Protein AF-A0A7C2IZE0-F1 (afdb_monomer)

pLDDT: mean 76.11, std 20.73, range [32.5, 97.88]

Solvent-accessible surface area (backbone atoms only — not comparable to full-atom values): 13068 Å² total; per-residue (Å²): 144,81,83,86,80,82,89,84,66,96,55,56,64,61,52,49,50,45,58,76,67,48,79,87,68,69,90,82,69,70,79,80,74,74,48,63,81,31,78,75,32,60,77,43,37,80,60,55,47,50,33,48,79,66,67,41,34,57,72,72,42,49,48,51,52,28,48,53,51,13,50,54,51,28,55,56,43,50,62,36,21,63,73,51,54,55,77,77,60,90,52,68,66,67,44,50,54,52,50,52,53,51,40,50,40,28,34,48,21,36,42,27,36,50,50,14,54,42,47,57,34,42,41,84,52,97,54,97,59,93,54,97,61,57,86,46,50,28,59,51,24,40,49,53,12,51,36,31,48,41,49,53,51,62,60,41,50,72,71,79,42,69,76,54,50,58,51,50,50,54,34,49,54,48,45,52,56,50,41,53,53,20,51,48,27,47,75,73,46,56,75,68,44,18,52,51,12,52,52,48,38,54,52,44,52,54,52,48,52,54,47,52,62,49,51,63,69,37,51,75,82,80,83,76,64,84,79,74,78,79,118

Secondary structure (DSSP, 8-state):
--PPPP---TTHHHHHHHHHHS----TT------B-SSHHHHTTIIIIIHHHHTTHIIIIIIHHHHHHHHHHHHHHHHHHHHHHT-S---SHHHHHHHHHHHHHHHHHHHHHHHHHHHHHH-B----SS--TTGGGHHHHHHHHHHHHHHHHHHHH-SS--GGGHHHHHHHHHHHHHHHHHHHHHHHHS-HHHHHHHHHHHHHHHHHHHHHHHHHHHHS-STTSSTTSS--

Nearest PDB structures (foldseek):
  7uwa-assembly1_c  TM=2.580E-01  e=1.809E+00  Citrus x limon
  7uwb-assembly1_c  TM=2.215E-01  e=1.994E+00  Citrus x limon
  7lll-assembly1_R  TM=3.181E-01  e=6.418E+00  Homo sapiens
  6c6l-assembly1_C  TM=1.974E-01  e=3.756E+00  Saccharomyces cerevisiae S288C

Radius of gyration: 24.23 Å; Cα contacts (8 Å, |Δi|>4): 181; chains: 1; bounding box: 45×55×95 Å

Mean predicted aligned error: 12.52 Å

Sequence (231 aa):
MGRLKQFSEPGSLRAALSACIFLYRPEGVKALDYHYTWEFARHFDPLIGWLHRRGLFDFYIHIPVTTALAIVLFIWTFARVRRTGYPGSKKRLPRFFWHSIYFSVCWVATASFGVGLKTMIVEELDYQERKWFEPYLAPSHLYISSVAFAYIFLITRSKSSYYDLLPAFYIQVGLIAGSVVAFYRILYEDIEGAAGGALLMLFFAVCNYDLIRRVRRMLPASISAQSRVSA

Structure (mmCIF, N/CA/C/O backbone):
data_AF-A0A7C2IZE0-F1
#
_entry.id   AF-A0A7C2IZE0-F1
#
loop_
_atom_site.group_PDB
_atom_site.id
_atom_site.type_symbol
_atom_site.label_atom_id
_atom_site.label_alt_id
_atom_site.label_comp_id
_atom_site.label_asym_id
_atom_site.label_entity_id
_atom_site.label_seq_id
_atom_site.pdbx_PDB_ins_code
_atom_site.Cartn_x
_atom_site.Cartn_y
_atom_site.Cartn_z
_atom_site.occupancy
_atom_site.B_iso_or_equiv
_atom_site.auth_seq_id
_atom_site.auth_comp_id
_atom_site.auth_asym_id
_atom_site.auth_atom_id
_atom_site.pdbx_PDB_model_num
ATOM 1 N N . MET A 1 1 ? -16.649 34.352 -46.623 1.00 38.19 1 MET A N 1
ATOM 2 C CA . MET A 1 1 ? -17.335 33.227 -47.298 1.00 38.19 1 MET A CA 1
ATOM 3 C C . MET A 1 1 ? -16.317 32.132 -47.594 1.00 38.19 1 MET A C 1
ATOM 5 O O . MET A 1 1 ? -15.592 32.234 -48.569 1.00 38.19 1 MET A O 1
ATOM 9 N N . GLY A 1 2 ? -16.229 31.115 -46.736 1.00 32.50 2 GLY A N 1
ATOM 10 C CA . GLY A 1 2 ? -15.405 29.921 -46.944 1.00 32.50 2 GLY A CA 1
ATOM 11 C C . GLY A 1 2 ? -16.170 28.721 -46.393 1.00 32.50 2 GLY A C 1
ATOM 12 O O . GLY A 1 2 ? -16.584 28.746 -45.239 1.00 32.50 2 GLY A O 1
ATOM 13 N N . ARG A 1 3 ? -16.474 27.753 -47.263 1.00 33.38 3 ARG A N 1
ATOM 14 C CA . ARG A 1 3 ? -17.414 26.648 -47.023 1.00 33.38 3 ARG A CA 1
ATOM 15 C C . ARG A 1 3 ? -16.868 25.643 -46.008 1.00 33.38 3 ARG A C 1
ATOM 17 O O . ARG A 1 3 ? -15.765 25.133 -46.177 1.00 33.38 3 ARG A O 1
ATOM 24 N N . LEU A 1 4 ? -17.711 25.284 -45.043 1.00 36.25 4 LEU A N 1
ATOM 25 C CA . LEU A 1 4 ? -17.635 24.035 -44.287 1.00 36.25 4 LEU A CA 1
ATOM 26 C C . LEU A 1 4 ? -17.789 22.857 -45.264 1.00 36.25 4 LEU A C 1
ATOM 28 O O . LEU A 1 4 ? -18.821 22.740 -45.925 1.00 36.25 4 LEU A O 1
ATOM 32 N N . LYS A 1 5 ? -16.776 21.989 -45.363 1.00 34.94 5 LYS A N 1
ATOM 33 C CA . LYS A 1 5 ? -16.930 20.656 -45.959 1.00 34.94 5 LYS A CA 1
ATOM 34 C C . LYS A 1 5 ? -17.312 19.673 -44.853 1.00 34.94 5 LYS A C 1
ATOM 36 O O . LYS A 1 5 ? -16.570 19.491 -43.892 1.00 34.94 5 LYS A O 1
ATOM 41 N N . GLN A 1 6 ? -18.493 19.081 -45.013 1.00 36.12 6 GLN A N 1
ATOM 42 C CA . GLN A 1 6 ? -19.009 17.957 -44.239 1.00 36.12 6 GLN A CA 1
ATOM 43 C C . GLN A 1 6 ? -18.043 16.767 -44.297 1.00 36.12 6 GLN A C 1
ATOM 45 O O . GLN A 1 6 ? -17.666 16.322 -45.379 1.00 36.12 6 GLN A O 1
ATOM 50 N N . PHE A 1 7 ? -17.699 16.232 -43.126 1.00 36.09 7 PHE A N 1
ATOM 51 C CA . PHE A 1 7 ? -17.186 14.874 -42.975 1.00 36.09 7 PHE A CA 1
ATOM 52 C C . PHE A 1 7 ? -18.353 13.901 -43.152 1.00 36.09 7 PHE A C 1
ATOM 54 O O . PHE A 1 7 ? -19.203 13.773 -42.273 1.00 36.09 7 PHE A O 1
ATOM 61 N N . SER A 1 8 ? -18.390 13.219 -44.291 1.00 42.12 8 SER A N 1
ATOM 62 C CA . SER A 1 8 ? -19.251 12.063 -44.520 1.00 42.12 8 SER A CA 1
ATOM 63 C C . SER A 1 8 ? -18.393 10.899 -45.001 1.00 42.12 8 SER A C 1
ATOM 65 O O . SER A 1 8 ? -18.292 10.665 -46.199 1.00 42.12 8 SER A O 1
ATOM 67 N N . GLU A 1 9 ? -17.780 10.164 -44.073 1.00 40.69 9 GLU A N 1
ATOM 68 C CA . GLU A 1 9 ? -17.334 8.799 -44.359 1.00 40.69 9 GLU A CA 1
ATOM 69 C C . GLU A 1 9 ? -17.590 7.874 -43.155 1.00 40.69 9 GLU A C 1
ATOM 71 O O . GLU A 1 9 ? -17.115 8.156 -42.051 1.00 40.69 9 GLU A O 1
ATOM 76 N N . PRO A 1 10 ? -18.279 6.731 -43.344 1.00 40.94 10 PRO A N 1
ATOM 77 C CA . PRO A 1 10 ? -18.483 5.702 -42.320 1.00 40.94 10 PRO A CA 1
ATOM 78 C C . PRO A 1 10 ? -17.219 4.850 -42.054 1.00 40.94 10 PRO A C 1
ATOM 80 O O . PRO A 1 10 ? -17.309 3.729 -41.556 1.00 40.94 10 PRO A O 1
ATOM 83 N N . GLY A 1 11 ? -16.029 5.374 -42.370 1.00 39.78 11 GLY A N 1
ATOM 84 C CA . GLY A 1 11 ? -14.728 4.755 -42.094 1.00 39.78 11 GLY A CA 1
ATOM 85 C C . GLY A 1 11 ? -14.089 5.200 -40.773 1.00 39.78 11 GLY A C 1
ATOM 86 O O . GLY A 1 11 ? -13.187 4.527 -40.274 1.00 39.78 11 GLY A O 1
ATOM 87 N N . SER A 1 12 ? -14.568 6.289 -40.161 1.00 46.19 12 SER A N 1
ATOM 88 C CA . SER A 1 12 ? -13.919 6.897 -38.989 1.00 46.19 12 SER A CA 1
ATOM 89 C C . SER A 1 12 ? -14.069 6.081 -37.706 1.00 46.19 12 SER A C 1
ATOM 91 O O . SER A 1 12 ? -13.169 6.109 -36.875 1.00 46.19 12 SER A O 1
ATOM 93 N N . LEU A 1 13 ? -15.142 5.296 -37.549 1.00 42.09 13 LEU A N 1
ATOM 94 C CA . LEU A 1 13 ? -15.335 4.480 -36.345 1.00 42.09 13 LEU A CA 1
ATOM 95 C C . LEU A 1 13 ? -14.499 3.194 -36.376 1.00 42.09 13 LEU A C 1
ATOM 97 O O . LEU A 1 13 ? -13.982 2.783 -35.345 1.00 42.09 13 LEU A O 1
ATOM 101 N N . ARG A 1 14 ? -14.307 2.584 -37.557 1.00 42.81 14 ARG A N 1
ATOM 102 C CA . ARG A 1 14 ? -13.381 1.451 -37.736 1.00 42.81 14 ARG A CA 1
ATOM 103 C C . ARG A 1 14 ? -11.925 1.902 -37.665 1.00 42.81 14 ARG A C 1
ATOM 105 O O . ARG A 1 14 ? -11.134 1.200 -37.058 1.00 42.81 14 ARG A O 1
ATOM 112 N N . ALA A 1 15 ? -11.587 3.074 -38.203 1.00 43.19 15 ALA A N 1
ATOM 113 C CA . ALA A 1 15 ? -10.255 3.657 -38.054 1.00 43.19 15 ALA A CA 1
ATOM 114 C C . ALA A 1 15 ? -9.969 4.091 -36.605 1.00 43.19 15 ALA A C 1
ATOM 116 O O . ALA A 1 15 ? -8.874 3.848 -36.117 1.00 43.19 15 ALA A O 1
ATOM 117 N N . ALA A 1 16 ? -10.953 4.644 -35.884 1.00 43.81 16 ALA A N 1
ATOM 118 C CA . ALA A 1 16 ? -10.822 4.973 -34.463 1.00 43.81 16 ALA A CA 1
ATOM 119 C C . ALA A 1 16 ? -10.756 3.718 -33.577 1.00 43.81 16 ALA A C 1
ATOM 121 O O . ALA A 1 16 ? -9.950 3.666 -32.657 1.00 43.81 16 ALA A O 1
ATOM 122 N N . LEU A 1 17 ? -11.529 2.668 -33.883 1.00 37.38 17 LEU A N 1
ATOM 123 C CA . LEU A 1 17 ? -11.429 1.381 -33.187 1.00 37.38 17 LEU A CA 1
ATOM 124 C C . LEU A 1 17 ? -10.123 0.651 -33.519 1.00 37.38 17 LEU A C 1
ATOM 126 O O . LEU A 1 17 ? -9.517 0.074 -32.624 1.00 37.38 17 LEU A O 1
ATOM 130 N N . SER A 1 18 ? -9.633 0.727 -34.758 1.00 35.75 18 SER A N 1
ATOM 131 C CA . SER A 1 18 ? -8.298 0.240 -35.112 1.00 35.75 18 SER A CA 1
ATOM 132 C C . SER A 1 18 ? -7.197 1.073 -34.462 1.00 35.75 18 SER A C 1
ATOM 134 O O . SER A 1 18 ? -6.221 0.478 -34.041 1.00 35.75 18 SER A O 1
ATOM 136 N N . ALA A 1 19 ? -7.348 2.387 -34.285 1.00 38.31 19 ALA A N 1
ATOM 137 C CA . ALA A 1 19 ? -6.387 3.227 -33.562 1.00 38.31 19 ALA A CA 1
ATOM 138 C C . ALA A 1 19 ? -6.417 3.000 -32.038 1.00 38.31 19 ALA A C 1
ATOM 140 O O . ALA A 1 19 ? -5.393 3.133 -31.380 1.00 38.31 19 ALA A O 1
ATOM 141 N N . CYS A 1 20 ? -7.556 2.588 -31.472 1.00 36.03 20 CYS A N 1
ATOM 142 C CA . CYS A 1 20 ? -7.637 2.142 -30.078 1.00 36.03 20 CYS A CA 1
ATOM 143 C C . CYS A 1 20 ? -7.141 0.697 -29.867 1.00 36.03 20 CYS A C 1
ATOM 145 O O . CYS A 1 20 ? -6.871 0.320 -28.730 1.00 36.03 20 CYS A O 1
ATOM 147 N N . ILE A 1 21 ? -7.015 -0.110 -30.930 1.00 40.19 21 ILE A N 1
ATOM 148 C CA . ILE A 1 21 ? -6.567 -1.519 -30.875 1.00 40.19 21 ILE A CA 1
ATOM 149 C C . ILE A 1 21 ? -5.125 -1.696 -31.397 1.00 40.19 21 ILE A C 1
ATOM 151 O O . ILE A 1 21 ? -4.435 -2.637 -31.002 1.00 40.19 21 ILE A O 1
ATOM 155 N N . PHE A 1 22 ? -4.611 -0.783 -32.222 1.00 38.31 22 PHE A N 1
ATOM 156 C CA . PHE A 1 22 ? -3.219 -0.765 -32.665 1.00 38.31 22 PHE A CA 1
ATOM 157 C C . PHE A 1 22 ? -2.376 0.120 -31.754 1.00 38.31 22 PHE A C 1
ATOM 159 O O . PHE A 1 22 ? -2.283 1.329 -31.930 1.00 38.31 22 PHE A O 1
ATOM 166 N N . LEU A 1 23 ? -1.732 -0.545 -30.794 1.00 42.91 23 LEU A N 1
ATOM 167 C CA . LEU A 1 23 ? -0.306 -0.409 -30.496 1.00 42.91 23 LEU A CA 1
ATOM 168 C C . LEU A 1 23 ? 0.365 0.796 -31.172 1.00 42.91 23 LEU A C 1
ATOM 170 O O . LEU A 1 23 ? 0.979 0.656 -32.232 1.00 42.91 23 LEU A O 1
ATOM 174 N N . TYR A 1 24 ? 0.320 1.958 -30.521 1.00 36.44 24 TYR A N 1
ATOM 175 C CA . TYR A 1 24 ? 1.311 2.994 -30.773 1.00 36.44 24 TYR A CA 1
ATOM 176 C C . TYR A 1 24 ? 2.640 2.484 -30.204 1.00 36.44 24 TYR A C 1
ATOM 178 O O . TYR A 1 24 ? 2.988 2.735 -29.054 1.00 36.44 24 TYR A O 1
ATOM 186 N N . ARG A 1 25 ? 3.345 1.664 -30.988 1.00 40.50 25 ARG A N 1
ATOM 187 C CA . ARG A 1 25 ? 4.745 1.327 -30.749 1.00 40.50 25 ARG A CA 1
ATOM 188 C C . ARG A 1 25 ? 5.551 2.394 -31.487 1.00 40.50 25 ARG A C 1
ATOM 190 O O . ARG A 1 25 ? 5.575 2.334 -32.714 1.00 40.50 25 ARG A O 1
ATOM 197 N N . PRO A 1 26 ? 6.153 3.380 -30.803 1.00 39.97 26 PRO A N 1
ATOM 198 C CA . PRO A 1 26 ? 6.969 4.366 -31.492 1.00 39.97 26 PRO A CA 1
ATOM 199 C C . PRO A 1 26 ? 8.084 3.648 -32.263 1.00 39.97 26 PRO A C 1
ATOM 201 O O . PRO A 1 26 ? 8.815 2.819 -31.708 1.00 39.97 26 PRO A O 1
ATOM 204 N N . GLU A 1 27 ? 8.167 3.920 -33.564 1.00 32.91 27 GLU A N 1
ATOM 205 C CA . GLU A 1 27 ? 9.242 3.430 -34.420 1.00 32.91 27 GLU A CA 1
ATOM 206 C C . GLU A 1 27 ? 10.568 3.984 -33.881 1.00 32.91 27 GLU A C 1
ATOM 208 O O . GLU A 1 27 ? 10.773 5.194 -33.831 1.00 32.91 27 GLU A O 1
ATOM 213 N N . GLY A 1 28 ? 11.439 3.095 -33.392 1.00 38.88 28 GLY A N 1
ATOM 214 C CA . GLY A 1 28 ? 12.716 3.461 -32.765 1.00 38.88 28 GLY A CA 1
ATOM 215 C C . GLY A 1 28 ? 12.988 2.804 -31.409 1.00 38.88 28 GLY A C 1
ATOM 216 O O . GLY A 1 28 ? 14.124 2.837 -30.938 1.00 38.88 28 GLY A O 1
ATOM 217 N N . VAL A 1 29 ? 12.000 2.147 -30.791 1.00 43.56 29 VAL A N 1
ATOM 218 C CA . VAL A 1 29 ? 12.235 1.345 -29.578 1.00 43.56 29 VAL A CA 1
ATOM 219 C C . VAL A 1 29 ? 12.925 0.043 -29.986 1.00 43.56 29 VAL A C 1
ATOM 221 O O . VAL A 1 29 ? 12.277 -0.875 -30.499 1.00 43.56 29 VAL A O 1
ATOM 224 N N . LYS A 1 30 ? 14.252 -0.027 -29.782 1.00 43.94 30 LYS A N 1
ATOM 225 C CA . LYS A 1 30 ? 15.007 -1.293 -29.792 1.00 43.94 30 LYS A CA 1
ATOM 226 C C . LYS A 1 30 ? 14.208 -2.322 -28.991 1.00 43.94 30 LYS A C 1
ATOM 228 O O . LYS A 1 30 ? 13.634 -1.967 -27.964 1.00 43.94 30 LYS A O 1
ATOM 233 N N . ALA A 1 31 ? 14.112 -3.555 -29.491 1.00 45.81 31 ALA A N 1
ATOM 234 C CA . ALA A 1 31 ? 13.430 -4.628 -28.777 1.00 45.81 31 ALA A CA 1
ATOM 235 C C . ALA A 1 31 ? 13.880 -4.614 -27.307 1.00 45.81 31 ALA A C 1
ATOM 237 O O . ALA A 1 31 ? 15.079 -4.606 -27.052 1.00 45.81 31 ALA A O 1
ATOM 238 N N . LEU A 1 32 ? 12.927 -4.508 -26.374 1.00 49.62 32 LEU A N 1
ATOM 239 C CA . LEU A 1 32 ? 13.202 -4.672 -24.950 1.00 49.62 32 LEU A CA 1
ATOM 240 C C . LEU A 1 32 ? 13.862 -6.043 -24.792 1.00 49.62 32 LEU A C 1
ATOM 242 O O . LEU A 1 32 ? 13.235 -7.060 -25.104 1.00 49.62 32 LEU A O 1
ATOM 246 N N . ASP A 1 33 ? 15.136 -6.058 -24.407 1.00 48.31 33 ASP A N 1
ATOM 247 C CA . ASP A 1 33 ? 15.842 -7.291 -24.087 1.00 48.31 33 ASP A CA 1
ATOM 248 C C . ASP A 1 33 ? 15.312 -7.769 -22.736 1.00 48.31 33 ASP A C 1
ATOM 250 O O . ASP A 1 33 ? 15.611 -7.208 -21.685 1.00 48.31 33 ASP A O 1
ATOM 254 N N . TYR A 1 34 ? 14.443 -8.778 -22.780 1.00 52.09 34 TYR A N 1
ATOM 255 C CA . TYR A 1 34 ? 13.885 -9.385 -21.579 1.00 52.09 34 TYR A CA 1
ATOM 256 C C . TYR A 1 34 ? 14.921 -10.322 -20.969 1.00 52.09 34 TYR A C 1
ATOM 258 O O . TYR A 1 34 ? 15.312 -11.320 -21.584 1.00 52.09 34 TYR A O 1
ATOM 266 N N . HIS A 1 35 ? 15.330 -10.033 -19.739 1.00 54.47 35 HIS A N 1
ATOM 267 C CA . HIS A 1 35 ? 16.156 -10.940 -18.961 1.00 54.47 35 HIS A CA 1
ATOM 268 C C . HIS A 1 35 ? 15.270 -11.749 -18.002 1.00 54.47 35 HIS A C 1
ATOM 270 O O . HIS A 1 35 ? 14.435 -11.226 -17.267 1.00 54.47 35 HIS A O 1
ATOM 276 N N . TYR A 1 36 ? 15.400 -13.074 -18.057 1.00 53.38 36 TYR A N 1
ATOM 277 C CA . TYR A 1 36 ? 14.710 -13.977 -17.140 1.00 53.38 36 TYR A CA 1
ATOM 278 C C . TYR A 1 36 ? 15.643 -14.301 -15.982 1.00 53.38 36 TYR A C 1
ATOM 280 O O . TYR A 1 36 ? 16.649 -14.988 -16.172 1.00 53.38 36 TYR A O 1
ATOM 288 N N . THR A 1 37 ? 15.299 -13.841 -14.781 1.00 52.06 37 THR A N 1
ATOM 289 C CA . THR A 1 37 ? 16.098 -14.076 -13.571 1.00 52.06 37 THR A CA 1
ATOM 290 C C . THR A 1 37 ? 16.099 -15.531 -13.124 1.00 52.06 37 THR A C 1
ATOM 292 O O . THR A 1 37 ? 17.079 -15.992 -12.546 1.00 52.06 37 THR A O 1
ATOM 295 N N . TRP A 1 38 ? 15.021 -16.270 -13.399 1.00 56.34 38 TRP A N 1
ATOM 296 C CA . TRP A 1 38 ? 14.837 -17.645 -12.934 1.00 56.34 38 TRP A CA 1
ATOM 297 C C . TRP A 1 38 ? 14.584 -18.593 -14.103 1.00 56.34 38 TRP A C 1
ATOM 299 O O . TRP A 1 38 ? 13.804 -18.292 -15.005 1.00 56.34 38 TRP A O 1
ATOM 309 N N . GLU A 1 39 ? 15.188 -19.785 -14.067 1.00 59.19 39 GLU A N 1
ATOM 310 C CA . GLU A 1 39 ? 14.925 -20.840 -15.061 1.00 59.19 39 GLU A CA 1
ATOM 311 C C . GLU A 1 39 ? 13.432 -21.182 -15.147 1.00 59.19 39 GLU A C 1
ATOM 313 O O . GLU A 1 39 ? 12.904 -21.375 -16.240 1.00 59.19 39 GLU A O 1
ATOM 318 N N . PHE A 1 40 ? 12.730 -21.129 -14.008 1.00 58.06 40 PHE A N 1
ATOM 319 C CA . PHE A 1 40 ? 11.283 -21.319 -13.925 1.00 58.06 40 PHE A CA 1
ATOM 320 C C . PHE A 1 40 ? 10.494 -20.338 -14.807 1.00 58.06 40 PHE A C 1
ATOM 322 O O . PHE A 1 40 ? 9.496 -20.718 -15.414 1.00 58.06 40 PHE A O 1
ATOM 329 N N . ALA A 1 41 ? 10.951 -19.091 -14.931 1.00 55.34 41 ALA A N 1
ATOM 330 C CA . ALA A 1 41 ? 10.262 -18.076 -15.716 1.00 55.34 41 ALA A CA 1
ATOM 331 C C . ALA A 1 41 ? 10.366 -18.297 -17.229 1.00 55.34 41 ALA A C 1
ATOM 333 O O . ALA A 1 41 ? 9.446 -17.941 -17.967 1.00 55.34 41 ALA A O 1
ATOM 334 N N . ARG A 1 42 ? 11.431 -18.964 -17.693 1.00 64.06 42 ARG A N 1
ATOM 335 C CA . ARG A 1 42 ? 11.599 -19.308 -19.114 1.00 64.06 42 ARG A CA 1
ATOM 336 C C . ARG A 1 42 ? 10.496 -20.243 -19.612 1.00 64.06 42 ARG A C 1
ATOM 338 O O . ARG A 1 42 ? 10.154 -20.207 -20.787 1.00 64.06 42 ARG A O 1
ATOM 345 N N . HIS A 1 43 ? 9.885 -21.033 -18.725 1.00 69.19 43 HIS A N 1
ATOM 346 C CA . HIS A 1 43 ? 8.738 -21.875 -19.077 1.00 69.19 43 HIS A CA 1
ATOM 347 C C . HIS A 1 43 ? 7.466 -21.076 -19.383 1.00 69.19 43 HIS A C 1
ATOM 349 O O . HIS A 1 43 ? 6.575 -21.586 -20.060 1.00 69.19 43 HIS A O 1
ATOM 355 N N . PHE A 1 44 ? 7.384 -19.826 -18.923 1.00 62.62 44 PHE A N 1
ATOM 356 C CA . PHE A 1 44 ? 6.243 -18.946 -19.162 1.00 62.62 44 PHE A CA 1
ATOM 357 C C . PHE A 1 44 ? 6.508 -17.887 -20.243 1.00 62.62 44 PHE A C 1
ATOM 359 O O . PHE A 1 44 ? 5.554 -17.246 -20.686 1.00 62.62 44 PHE A O 1
ATOM 366 N N . ASP A 1 45 ? 7.750 -17.745 -20.728 1.00 63.25 45 ASP A N 1
ATOM 367 C CA . ASP A 1 45 ? 8.145 -16.827 -21.816 1.00 63.25 45 ASP A CA 1
ATOM 368 C C . ASP A 1 45 ? 7.249 -16.912 -23.070 1.00 63.25 45 ASP A C 1
ATOM 370 O O . ASP A 1 45 ? 6.838 -15.861 -23.574 1.00 63.25 45 ASP A O 1
ATOM 374 N N . PRO A 1 46 ? 6.829 -18.099 -23.563 1.00 68.00 46 PRO A N 1
ATOM 375 C CA . PRO A 1 46 ? 6.005 -18.161 -24.771 1.00 68.00 46 PRO A CA 1
ATOM 376 C C . PRO A 1 46 ? 4.661 -17.435 -24.636 1.00 68.00 46 PRO A C 1
ATOM 378 O O . PRO A 1 46 ? 4.179 -16.853 -25.605 1.00 68.00 46 PRO A O 1
ATOM 381 N N . LEU A 1 47 ? 4.061 -17.447 -23.441 1.00 67.38 47 LEU A N 1
ATOM 382 C CA . LEU A 1 47 ? 2.751 -16.848 -23.184 1.00 67.38 47 LEU A CA 1
ATOM 383 C C . LEU A 1 47 ? 2.887 -15.448 -22.574 1.00 67.38 47 LEU A C 1
ATOM 385 O O . LEU A 1 47 ? 2.347 -14.483 -23.110 1.00 67.38 47 LEU A O 1
ATOM 389 N N . ILE A 1 48 ? 3.634 -15.332 -21.474 1.00 65.25 48 ILE A N 1
ATOM 390 C CA . ILE A 1 48 ? 3.828 -14.078 -20.737 1.00 65.25 48 ILE A CA 1
ATOM 391 C C . ILE A 1 48 ? 4.671 -13.108 -21.565 1.00 65.25 48 ILE A C 1
ATOM 393 O O . ILE A 1 48 ? 4.266 -11.962 -21.747 1.00 65.25 48 ILE A O 1
ATOM 397 N N . GLY A 1 49 ? 5.770 -13.573 -22.162 1.00 64.31 49 GLY A N 1
ATOM 398 C CA . GLY A 1 49 ? 6.605 -12.761 -23.047 1.00 64.31 49 GLY A CA 1
ATOM 399 C C . GLY A 1 49 ? 5.856 -12.302 -24.301 1.00 64.31 49 GLY A C 1
ATOM 400 O O . GLY A 1 49 ? 6.027 -11.167 -24.744 1.00 64.31 49 GLY A O 1
ATOM 401 N N . TRP A 1 50 ? 4.962 -13.125 -24.866 1.00 69.69 50 TRP A N 1
ATOM 402 C CA . TRP A 1 50 ? 4.106 -12.700 -25.984 1.00 69.69 50 TRP A CA 1
ATOM 403 C C . TRP A 1 50 ? 3.110 -11.604 -25.578 1.00 69.69 50 TRP A C 1
ATOM 405 O O . TRP A 1 50 ? 2.995 -10.598 -26.281 1.00 69.69 50 TRP A O 1
ATOM 415 N N . LEU A 1 51 ? 2.437 -11.762 -24.434 1.00 66.75 51 LEU A N 1
ATOM 416 C CA . LEU A 1 51 ? 1.497 -10.773 -23.896 1.00 66.75 51 LEU A CA 1
ATOM 417 C C . LEU A 1 51 ? 2.194 -9.452 -23.536 1.00 66.75 51 LEU A C 1
ATOM 419 O O . LEU A 1 51 ? 1.645 -8.380 -23.804 1.00 66.75 51 LEU A O 1
ATOM 423 N N . HIS A 1 52 ? 3.412 -9.523 -22.994 1.00 65.62 52 HIS A N 1
ATOM 424 C CA . HIS A 1 52 ? 4.240 -8.357 -22.685 1.00 65.62 52 HIS A CA 1
ATOM 425 C C . HIS A 1 52 ? 4.700 -7.613 -23.930 1.00 65.62 52 HIS A C 1
ATOM 427 O O . HIS A 1 52 ? 4.483 -6.408 -24.035 1.00 65.62 52 HIS A O 1
ATOM 433 N N . ARG A 1 53 ? 5.248 -8.322 -24.925 1.00 67.62 53 ARG A N 1
ATOM 434 C CA . ARG A 1 53 ? 5.692 -7.717 -26.196 1.00 67.62 53 ARG A CA 1
ATOM 435 C C . ARG A 1 53 ? 4.564 -7.003 -26.948 1.00 67.62 53 ARG A C 1
ATOM 437 O O . ARG A 1 53 ? 4.829 -6.142 -27.786 1.00 67.62 53 ARG A O 1
ATOM 444 N N . ARG A 1 54 ? 3.309 -7.369 -26.677 1.00 68.75 54 ARG A N 1
ATOM 445 C CA . ARG A 1 54 ? 2.102 -6.754 -27.246 1.00 68.75 54 ARG A CA 1
ATOM 446 C C . ARG A 1 54 ? 1.498 -5.656 -26.363 1.00 68.75 54 ARG A C 1
ATOM 448 O O . ARG A 1 54 ? 0.443 -5.152 -26.720 1.00 68.75 54 ARG A O 1
ATOM 455 N N . GLY A 1 55 ? 2.106 -5.311 -25.225 1.00 64.38 55 GLY A N 1
ATOM 456 C CA . GLY A 1 55 ? 1.565 -4.329 -24.275 1.00 64.38 55 GLY A CA 1
ATOM 457 C C . GLY A 1 55 ? 0.227 -4.742 -23.649 1.00 64.38 55 GLY A C 1
ATOM 458 O O . GLY A 1 55 ? -0.487 -3.906 -23.101 1.00 64.38 55 GLY A O 1
ATOM 459 N N . LEU A 1 56 ? -0.150 -6.022 -23.758 1.00 72.19 56 LEU A N 1
ATOM 460 C CA . LEU A 1 56 ? -1.451 -6.512 -23.306 1.00 72.19 56 LEU A CA 1
ATOM 461 C C . LEU A 1 56 ? -1.425 -6.932 -21.840 1.00 72.19 56 LEU A C 1
ATOM 463 O O . LEU A 1 56 ? -2.448 -6.862 -21.162 1.00 72.19 56 LEU A O 1
ATOM 467 N N . PHE A 1 57 ? -0.269 -7.373 -21.347 1.00 71.69 57 PHE A N 1
ATOM 468 C CA . PHE A 1 57 ? -0.177 -7.953 -20.016 1.00 71.69 57 PHE A CA 1
ATOM 469 C C . PHE A 1 57 ? -0.551 -6.957 -18.916 1.00 71.69 57 PHE A C 1
ATOM 471 O O . PHE A 1 57 ? -1.402 -7.275 -18.091 1.00 71.69 57 PHE A O 1
ATOM 478 N N . ASP A 1 58 ? 0.002 -5.744 -18.921 1.00 69.62 58 ASP A N 1
ATOM 479 C CA . ASP A 1 58 ? -0.228 -4.806 -17.819 1.00 69.62 58 ASP A CA 1
ATOM 480 C C . ASP A 1 58 ? -1.684 -4.341 -17.742 1.00 69.62 58 ASP A C 1
ATOM 482 O O . ASP A 1 58 ? -2.341 -4.498 -16.711 1.00 69.62 58 ASP A O 1
ATOM 486 N N . PHE A 1 59 ? -2.226 -3.835 -18.850 1.00 73.94 59 PHE A N 1
ATOM 487 C CA . PHE A 1 59 ? -3.564 -3.247 -18.856 1.00 73.94 59 PHE A CA 1
ATOM 488 C C . PHE A 1 59 ? -4.694 -4.283 -18.847 1.00 73.94 59 PHE A C 1
ATOM 490 O O . PHE A 1 59 ? -5.709 -4.068 -18.188 1.00 73.94 59 PHE A O 1
ATOM 497 N N . TYR A 1 60 ? -4.539 -5.408 -19.553 1.00 76.38 60 TYR A N 1
ATOM 498 C CA . TYR A 1 60 ? -5.631 -6.372 -19.737 1.00 76.38 60 TYR A CA 1
ATOM 499 C C . TYR A 1 60 ? -5.557 -7.582 -18.808 1.00 76.38 60 TYR A C 1
ATOM 501 O O . TYR A 1 60 ? -6.554 -8.290 -18.670 1.00 76.38 60 TYR A O 1
ATOM 509 N N . ILE A 1 61 ? -4.415 -7.833 -18.162 1.00 79.75 61 ILE A N 1
ATOM 510 C CA . ILE A 1 61 ? -4.242 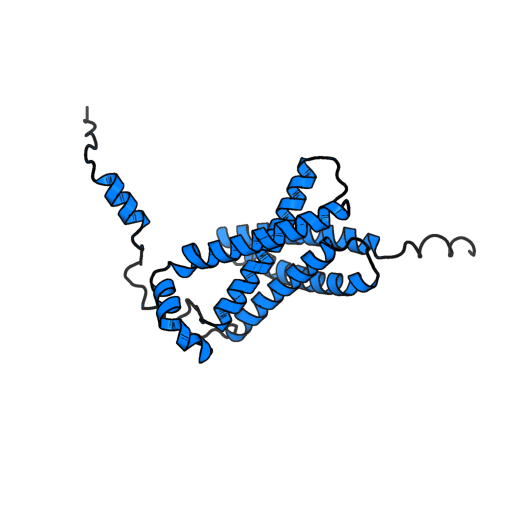-9.001 -17.288 1.00 79.75 61 ILE A CA 1
ATOM 511 C C . ILE A 1 61 ? -3.843 -8.563 -15.883 1.00 79.75 61 ILE A C 1
ATOM 513 O O . ILE A 1 61 ? -4.587 -8.814 -14.938 1.00 79.75 61 ILE A O 1
ATOM 517 N N . HIS A 1 62 ? -2.722 -7.862 -15.725 1.00 81.88 62 HIS A N 1
ATOM 518 C CA . HIS A 1 62 ? -2.196 -7.486 -14.419 1.00 81.88 62 HIS A CA 1
ATOM 519 C C . HIS A 1 62 ? -3.151 -6.562 -13.656 1.00 81.88 62 HIS A C 1
ATOM 521 O O . HIS A 1 62 ? -3.537 -6.887 -12.530 1.00 81.88 62 HIS A O 1
ATOM 527 N N . ILE A 1 63 ? -3.581 -5.445 -14.256 1.00 86.06 63 ILE A N 1
ATOM 528 C CA . ILE A 1 63 ? -4.506 -4.507 -13.604 1.00 86.06 63 ILE A CA 1
ATOM 529 C C . ILE A 1 63 ? -5.841 -5.195 -13.271 1.00 86.06 63 ILE A C 1
ATOM 531 O O . ILE A 1 63 ? -6.240 -5.144 -12.107 1.00 86.06 63 ILE A O 1
ATOM 535 N N . PRO A 1 64 ? -6.532 -5.904 -14.188 1.00 90.19 64 PRO A N 1
ATOM 536 C CA . PRO A 1 64 ? -7.792 -6.569 -13.858 1.00 90.19 64 PRO A CA 1
ATOM 537 C C . PRO A 1 64 ? -7.658 -7.649 -12.781 1.00 90.19 64 PRO A C 1
ATOM 539 O O . PRO A 1 64 ? -8.495 -7.718 -11.881 1.00 90.19 64 PRO A O 1
ATOM 542 N N . VAL A 1 65 ? -6.597 -8.463 -12.818 1.00 89.19 65 VAL A N 1
ATOM 543 C CA . VAL A 1 65 ? -6.365 -9.514 -11.814 1.00 89.19 65 VAL A CA 1
ATOM 544 C C . VAL A 1 65 ? -6.080 -8.901 -10.443 1.00 89.19 65 VAL A C 1
ATOM 546 O O . VAL A 1 65 ? -6.716 -9.276 -9.457 1.00 89.19 65 VAL A O 1
ATOM 549 N N . THR A 1 66 ? -5.178 -7.919 -10.362 1.00 91.81 66 THR A N 1
ATOM 550 C CA . THR A 1 66 ? -4.870 -7.229 -9.095 1.00 91.81 66 THR A CA 1
ATOM 551 C C . THR A 1 66 ? -6.081 -6.471 -8.549 1.00 91.81 66 THR A C 1
ATOM 553 O O . THR A 1 66 ? -6.304 -6.499 -7.336 1.00 91.81 66 THR A O 1
ATOM 556 N N . THR A 1 67 ? -6.916 -5.902 -9.430 1.00 93.31 67 THR A N 1
ATOM 557 C CA . THR A 1 67 ? -8.212 -5.289 -9.090 1.00 93.31 67 THR A CA 1
ATOM 558 C C . THR A 1 67 ? -9.172 -6.291 -8.478 1.00 93.31 67 THR A C 1
ATOM 560 O O . THR A 1 67 ? -9.737 -6.041 -7.414 1.00 93.31 67 THR A O 1
ATOM 563 N N . ALA A 1 68 ? -9.373 -7.430 -9.141 1.00 95.75 68 ALA A N 1
ATOM 564 C CA . ALA A 1 68 ? -10.297 -8.454 -8.680 1.00 95.75 68 ALA A CA 1
ATOM 565 C C . ALA A 1 68 ? -9.877 -8.977 -7.299 1.00 95.75 68 ALA A C 1
ATOM 567 O O . ALA A 1 68 ? -10.703 -9.056 -6.387 1.00 95.75 68 ALA A O 1
ATOM 568 N N . LEU A 1 69 ? -8.580 -9.238 -7.109 1.00 95.94 69 LEU A N 1
ATOM 569 C CA . LEU A 1 69 ? -8.024 -9.634 -5.814 1.00 95.94 69 LEU A CA 1
ATOM 570 C C . LEU A 1 69 ? -8.205 -8.540 -4.751 1.00 95.94 69 LEU A C 1
ATOM 572 O O . LEU A 1 69 ? -8.601 -8.849 -3.625 1.00 95.94 69 LEU A O 1
ATOM 576 N N . ALA A 1 70 ? -7.984 -7.268 -5.099 1.00 96.81 70 ALA A N 1
ATOM 577 C CA . ALA A 1 70 ? -8.199 -6.139 -4.194 1.00 96.81 70 ALA A CA 1
ATOM 578 C C . ALA A 1 70 ? -9.665 -6.036 -3.749 1.00 96.81 70 ALA A C 1
ATOM 580 O O . ALA A 1 70 ? -9.933 -5.815 -2.569 1.00 96.81 70 ALA A O 1
ATOM 581 N N . ILE A 1 71 ? -10.619 -6.239 -4.666 1.00 97.50 71 ILE A N 1
ATOM 582 C CA . ILE A 1 71 ? -12.058 -6.243 -4.367 1.00 97.50 71 ILE A CA 1
ATOM 583 C C . ILE A 1 71 ? -12.403 -7.383 -3.405 1.00 97.50 71 ILE A C 1
ATOM 585 O O . ILE A 1 71 ? -13.079 -7.148 -2.403 1.00 97.50 71 ILE A O 1
ATOM 589 N N . VAL A 1 72 ? -11.920 -8.602 -3.662 1.00 97.81 72 VAL A N 1
ATOM 590 C CA . VAL A 1 72 ? -12.157 -9.762 -2.783 1.00 97.81 72 VAL A CA 1
ATOM 591 C C . VAL A 1 72 ? -11.605 -9.502 -1.378 1.00 97.81 72 VAL A C 1
ATOM 593 O O . VAL A 1 72 ? -12.318 -9.673 -0.382 1.00 97.81 72 VAL A O 1
ATOM 596 N N . LEU A 1 73 ? -10.364 -9.019 -1.289 1.00 97.19 73 LEU A N 1
ATOM 597 C CA . LEU A 1 73 ? -9.714 -8.671 -0.026 1.00 97.19 73 LEU A CA 1
ATOM 598 C C . LEU A 1 73 ? -10.446 -7.536 0.703 1.00 97.19 73 LEU A C 1
ATOM 600 O O . LEU A 1 73 ? -10.611 -7.577 1.927 1.00 97.19 73 LEU A O 1
ATOM 604 N N . PHE A 1 74 ? -10.945 -6.548 -0.038 1.00 97.50 74 PHE A N 1
ATOM 605 C CA . PHE A 1 74 ? -11.719 -5.445 0.511 1.00 97.50 74 PHE A CA 1
ATOM 606 C C . PHE A 1 74 ? -13.078 -5.899 1.045 1.00 97.50 74 PHE A C 1
ATOM 608 O O . PHE A 1 74 ? -13.446 -5.492 2.142 1.00 97.50 74 PHE A O 1
ATOM 615 N N . ILE A 1 75 ? -13.807 -6.770 0.340 1.00 96.62 75 ILE A N 1
ATOM 616 C CA . ILE A 1 75 ? -15.082 -7.326 0.823 1.00 96.62 75 ILE A CA 1
ATOM 617 C C . ILE A 1 75 ? -14.864 -8.070 2.146 1.00 96.62 75 ILE A C 1
ATOM 619 O O . ILE A 1 75 ? -15.603 -7.853 3.113 1.00 96.62 75 ILE A O 1
ATOM 623 N N . TRP A 1 76 ? -13.814 -8.893 2.223 1.00 95.69 76 TRP A N 1
ATOM 624 C CA . TRP A 1 76 ? -13.434 -9.587 3.454 1.00 95.69 76 TRP A CA 1
ATOM 625 C C . TRP A 1 76 ? -13.093 -8.604 4.588 1.00 95.69 76 TRP A C 1
ATOM 627 O O . TRP A 1 76 ? -13.621 -8.720 5.701 1.00 95.69 76 TRP A O 1
ATOM 637 N N . THR A 1 77 ? -12.280 -7.587 4.293 1.00 94.31 77 THR A N 1
ATOM 638 C CA . THR A 1 77 ? -11.875 -6.538 5.242 1.00 94.31 77 THR A CA 1
ATOM 639 C C . THR A 1 77 ? -13.079 -5.744 5.741 1.00 94.31 77 THR A C 1
ATOM 641 O O . THR A 1 77 ? -13.257 -5.557 6.944 1.00 94.31 77 THR A O 1
ATOM 644 N N . PHE A 1 78 ? -13.958 -5.325 4.835 1.00 92.56 78 PHE A N 1
ATOM 645 C CA . PHE A 1 78 ? -15.170 -4.573 5.126 1.00 92.56 78 PHE A CA 1
ATOM 646 C C . PHE A 1 78 ? -16.110 -5.351 6.050 1.00 92.56 78 PHE A C 1
ATOM 648 O O . PHE A 1 78 ? -16.579 -4.812 7.057 1.00 92.56 78 PHE A O 1
ATOM 655 N N . ALA A 1 79 ? -16.340 -6.637 5.761 1.00 91.69 79 ALA A N 1
ATOM 656 C CA . ALA A 1 79 ? -17.171 -7.501 6.594 1.00 91.69 79 ALA A CA 1
ATOM 657 C C . ALA A 1 79 ? -16.624 -7.626 8.027 1.00 91.69 79 ALA A C 1
ATOM 659 O O . ALA A 1 79 ? -17.401 -7.671 8.984 1.00 91.69 79 ALA A O 1
ATOM 660 N N . ARG A 1 80 ? -15.295 -7.647 8.193 1.00 91.06 80 ARG A N 1
ATOM 661 C CA . ARG A 1 80 ? -14.627 -7.688 9.503 1.00 91.06 80 ARG A CA 1
ATOM 662 C C . ARG A 1 80 ? -14.701 -6.347 10.225 1.00 91.06 80 ARG A C 1
ATOM 664 O O . ARG A 1 80 ? -15.164 -6.308 11.361 1.00 91.06 80 ARG A O 1
ATOM 671 N N . VAL A 1 81 ? -14.325 -5.257 9.561 1.00 87.94 81 VAL A N 1
ATOM 672 C CA . VAL A 1 81 ? -14.334 -3.892 10.112 1.00 87.94 81 VAL A CA 1
ATOM 673 C C . VAL A 1 81 ? -15.737 -3.488 10.575 1.00 87.94 81 VAL A C 1
ATOM 675 O O . VAL A 1 81 ? -15.903 -2.935 11.659 1.00 87.94 81 VAL A O 1
ATOM 678 N N . ARG A 1 82 ? -16.788 -3.848 9.828 1.00 85.25 82 ARG A N 1
ATOM 679 C CA . ARG A 1 82 ? -18.173 -3.559 10.233 1.00 85.25 82 ARG A CA 1
ATOM 680 C C . ARG A 1 82 ? -18.547 -4.201 11.576 1.00 85.25 82 ARG A C 1
ATOM 682 O O . ARG A 1 82 ? -19.321 -3.611 12.325 1.00 85.25 82 ARG A O 1
ATOM 689 N N . ARG A 1 83 ? -17.989 -5.372 11.905 1.00 83.12 83 ARG A N 1
ATOM 690 C CA . ARG A 1 83 ? -18.230 -6.057 13.190 1.00 83.12 83 ARG A CA 1
ATOM 691 C C . ARG A 1 83 ? -17.523 -5.381 14.363 1.00 83.12 83 ARG A C 1
ATOM 693 O O . ARG A 1 83 ? -17.944 -5.569 15.496 1.00 83.12 83 ARG A O 1
ATOM 700 N N . THR A 1 84 ? -16.466 -4.608 14.113 1.00 77.75 84 THR A N 1
ATOM 701 C CA . THR A 1 84 ? -15.697 -3.933 15.172 1.00 77.75 84 THR A CA 1
ATOM 702 C C . THR A 1 84 ? -16.283 -2.573 15.555 1.00 77.75 84 THR A C 1
ATOM 704 O O . THR A 1 84 ? -15.844 -1.966 16.528 1.00 77.75 84 THR A O 1
ATOM 707 N N . GLY A 1 85 ? -17.264 -2.066 14.795 1.00 68.62 85 GLY A N 1
ATOM 708 C CA . GLY A 1 85 ? -17.834 -0.732 15.006 1.00 68.62 85 GLY A CA 1
ATOM 709 C C . GLY A 1 85 ? -16.852 0.410 14.706 1.00 68.62 85 GLY A C 1
ATOM 710 O O . GLY A 1 85 ? -17.123 1.562 15.040 1.00 68.62 85 GLY A O 1
ATOM 711 N N . TYR A 1 86 ? -15.711 0.110 14.081 1.00 68.00 86 TYR A N 1
ATOM 712 C CA . TYR A 1 86 ? -14.715 1.081 13.643 1.00 68.00 86 TYR A CA 1
ATOM 713 C C . TYR A 1 86 ? -14.891 1.400 12.151 1.00 68.00 86 TYR A C 1
ATOM 715 O O . TYR A 1 86 ? -15.213 0.500 11.384 1.00 68.00 86 TYR A O 1
ATOM 723 N N . PRO A 1 87 ? -14.636 2.637 11.695 1.00 63.34 87 PRO A N 1
ATOM 724 C CA . PRO A 1 87 ? -14.485 3.858 12.480 1.00 63.34 87 PRO A CA 1
ATOM 725 C C . PRO A 1 87 ? -15.865 4.273 13.010 1.00 63.34 87 PRO A C 1
ATOM 727 O O . PRO A 1 87 ? -16.809 4.370 12.232 1.00 63.34 87 PRO A O 1
ATOM 730 N N . GLY A 1 88 ? -15.996 4.532 14.316 1.00 63.88 88 GLY A N 1
ATOM 731 C CA . GLY A 1 88 ? -17.277 4.767 15.018 1.00 63.88 88 GLY A CA 1
ATOM 732 C C . GLY A 1 88 ? -18.085 6.009 14.604 1.00 63.88 88 GLY A C 1
ATOM 733 O O . GLY A 1 88 ? -18.881 6.521 15.385 1.00 63.88 88 GLY A O 1
ATOM 734 N N . SER A 1 89 ? -17.887 6.528 13.392 1.00 73.25 89 SER A N 1
ATOM 735 C CA . SER A 1 89 ? -18.663 7.619 12.820 1.00 73.25 89 SER A CA 1
ATOM 736 C C . SER A 1 89 ? -20.059 7.151 12.401 1.00 73.25 89 SER A C 1
ATOM 738 O O . SER A 1 89 ? -20.236 6.253 11.568 1.00 73.25 89 SER A O 1
ATOM 740 N N . LYS A 1 90 ? -21.077 7.842 12.921 1.00 74.38 90 LYS A N 1
ATOM 741 C CA . LYS A 1 90 ? -22.470 7.704 12.470 1.00 74.38 90 LYS A CA 1
ATOM 742 C C . LYS A 1 90 ? -22.721 8.399 11.121 1.00 74.38 90 LYS A C 1
ATOM 744 O O . LYS A 1 90 ? -23.656 8.026 10.422 1.00 74.38 90 LYS A O 1
ATOM 749 N N . LYS A 1 91 ? -21.877 9.367 10.731 1.00 84.44 91 LYS A N 1
ATOM 750 C CA . LYS A 1 91 ? -22.038 10.161 9.500 1.00 84.44 91 LYS A CA 1
ATOM 751 C C . LYS A 1 91 ? -21.580 9.379 8.259 1.00 84.44 91 LYS A C 1
ATOM 753 O O . LYS A 1 91 ? -20.535 8.727 8.286 1.00 84.44 91 LYS A O 1
ATOM 758 N N . ARG A 1 92 ? -22.332 9.501 7.155 1.00 84.31 92 ARG A N 1
ATOM 759 C CA . ARG A 1 92 ? -22.095 8.780 5.885 1.00 84.31 92 ARG A CA 1
ATOM 760 C C . ARG A 1 92 ? -20.773 9.165 5.211 1.00 84.31 92 ARG A C 1
ATOM 762 O O . ARG A 1 92 ? -20.032 8.276 4.810 1.00 84.31 92 ARG A O 1
ATOM 769 N N . LEU A 1 93 ? -20.457 10.461 5.136 1.00 85.88 93 LEU A N 1
ATOM 770 C CA . LEU A 1 93 ? -19.283 10.958 4.406 1.00 85.88 93 LEU A CA 1
ATOM 771 C C . LEU A 1 93 ? -17.940 10.501 5.016 1.00 85.88 93 LEU A C 1
ATOM 773 O O . LEU A 1 93 ? -17.150 9.901 4.290 1.00 85.88 93 LEU A O 1
ATOM 777 N N . PRO A 1 94 ? -17.681 10.649 6.334 1.00 86.81 94 PRO A N 1
ATOM 778 C CA . PRO A 1 94 ? -16.447 10.129 6.927 1.00 86.81 94 PRO A CA 1
ATOM 779 C C . PRO A 1 94 ? -16.328 8.610 6.803 1.00 86.81 94 PRO A C 1
ATOM 781 O O . PRO A 1 94 ? -15.233 8.084 6.654 1.00 86.81 94 PRO A O 1
ATOM 784 N N . ARG A 1 95 ? -17.454 7.890 6.865 1.00 85.94 95 ARG A N 1
ATOM 785 C CA . ARG A 1 95 ? -17.466 6.435 6.703 1.00 85.94 95 ARG A CA 1
ATOM 786 C C . ARG A 1 95 ? -17.047 6.033 5.289 1.00 85.94 95 ARG A C 1
ATOM 788 O O . ARG A 1 95 ? -16.208 5.153 5.149 1.00 85.94 95 ARG A O 1
ATOM 795 N N . PHE A 1 96 ? -17.595 6.696 4.269 1.00 89.06 96 PHE A N 1
ATOM 796 C CA . PHE A 1 96 ? -17.189 6.489 2.880 1.00 89.06 96 PHE A CA 1
ATOM 797 C C . PHE A 1 96 ? -15.695 6.761 2.692 1.00 89.06 96 PHE A C 1
ATOM 799 O O . PHE A 1 96 ? -14.994 5.895 2.187 1.00 89.06 96 PHE A O 1
ATOM 806 N N . PHE A 1 97 ? -15.196 7.890 3.205 1.00 91.81 97 PHE A N 1
ATOM 807 C CA . PHE A 1 97 ? -13.772 8.229 3.146 1.00 91.81 97 PHE A CA 1
ATOM 808 C C . PHE A 1 97 ? -12.879 7.120 3.725 1.00 91.81 97 PHE A C 1
ATOM 810 O O . PHE A 1 97 ? -11.949 6.666 3.066 1.00 91.81 97 PHE A O 1
ATOM 817 N N . TRP A 1 98 ? -13.194 6.615 4.922 1.00 91.00 98 TRP A N 1
ATOM 818 C CA . TRP A 1 98 ? -12.430 5.520 5.527 1.00 91.00 98 TRP A CA 1
ATOM 819 C C . TRP A 1 98 ? -12.498 4.219 4.725 1.00 91.00 98 TRP A C 1
ATOM 821 O O . TRP A 1 98 ? -11.499 3.512 4.630 1.00 91.00 98 TRP A O 1
ATOM 831 N N . HIS A 1 99 ? -13.649 3.901 4.132 1.00 91.38 99 HIS A N 1
ATOM 832 C CA . HIS A 1 99 ? -13.768 2.738 3.255 1.00 91.38 99 HIS A CA 1
ATOM 833 C C . HIS A 1 99 ? -12.931 2.884 1.985 1.00 91.38 99 HIS A C 1
ATOM 835 O O . HIS A 1 99 ? -12.291 1.910 1.599 1.00 91.38 99 HIS A O 1
ATOM 841 N N . SER A 1 100 ? -12.862 4.079 1.396 1.00 93.56 100 SER A N 1
ATOM 842 C CA . SER A 1 100 ? -11.974 4.351 0.264 1.00 93.56 100 SER A CA 1
ATOM 843 C C . SER A 1 100 ? -10.510 4.142 0.642 1.00 93.56 100 SER A C 1
ATOM 845 O O . SER A 1 100 ? -9.799 3.454 -0.078 1.00 93.56 100 SER A O 1
ATOM 847 N N . ILE A 1 101 ? -10.078 4.626 1.814 1.00 94.25 101 ILE A N 1
ATOM 848 C CA . ILE A 1 101 ? -8.715 4.382 2.313 1.00 94.25 101 ILE A CA 1
ATOM 849 C C . ILE A 1 101 ? -8.450 2.883 2.490 1.00 94.25 101 ILE A C 1
ATOM 851 O O . ILE A 1 101 ? -7.416 2.389 2.052 1.00 94.25 101 ILE A O 1
ATOM 855 N N . TYR A 1 102 ? -9.377 2.128 3.084 1.00 94.19 102 TYR A N 1
ATOM 856 C CA . TYR A 1 102 ? -9.193 0.681 3.255 1.00 94.19 102 TYR A CA 1
ATOM 857 C C . TYR A 1 102 ? -9.157 -0.069 1.926 1.00 94.19 102 TYR A C 1
ATOM 859 O O . TYR A 1 102 ? -8.377 -1.009 1.791 1.00 94.19 102 TYR A O 1
ATOM 867 N N . PHE A 1 103 ? -9.953 0.355 0.943 1.00 96.06 103 PHE A N 1
ATOM 868 C CA . PHE A 1 103 ? -9.865 -0.176 -0.412 1.00 96.06 103 PHE A CA 1
ATOM 869 C C . PHE A 1 103 ? -8.496 0.123 -1.034 1.00 96.06 103 PHE A C 1
ATOM 871 O O . PHE A 1 103 ? -7.863 -0.792 -1.551 1.00 96.06 103 PHE A O 1
ATOM 878 N N . SER A 1 104 ? -7.985 1.351 -0.898 1.00 96.06 104 SER A N 1
ATOM 879 C CA . SER A 1 104 ? -6.643 1.717 -1.362 1.00 96.06 104 SER A CA 1
ATOM 880 C C . SER A 1 104 ? -5.546 0.873 -0.708 1.00 96.06 104 SER A C 1
ATOM 882 O O . SER A 1 104 ? -4.640 0.434 -1.403 1.00 96.06 104 SER A O 1
ATOM 884 N N . VAL A 1 105 ? -5.632 0.567 0.593 1.00 96.69 105 VAL A N 1
ATOM 885 C CA . VAL A 1 105 ? -4.665 -0.342 1.242 1.00 96.69 105 VAL A CA 1
ATOM 886 C C . VAL A 1 105 ? -4.771 -1.767 0.683 1.00 96.69 105 VAL A C 1
ATOM 888 O O . VAL A 1 105 ? -3.743 -2.392 0.434 1.00 96.69 105 VAL A O 1
ATOM 891 N N . CYS A 1 106 ? -5.986 -2.282 0.453 1.00 97.69 106 CYS A N 1
ATOM 892 C CA . CYS A 1 106 ? -6.181 -3.600 -0.170 1.00 97.69 106 CYS A CA 1
ATOM 893 C C . CYS A 1 106 ? -5.584 -3.647 -1.578 1.00 97.69 106 CYS A C 1
ATOM 895 O O . CYS A 1 106 ? -4.927 -4.622 -1.929 1.00 97.69 106 CYS A O 1
ATOM 897 N N . TRP A 1 107 ? -5.778 -2.577 -2.348 1.00 96.44 107 TRP A N 1
ATOM 898 C CA . TRP A 1 107 ? -5.191 -2.422 -3.670 1.00 96.44 107 TRP A CA 1
ATOM 899 C C . TRP A 1 107 ? -3.665 -2.387 -3.623 1.00 96.44 107 TRP A C 1
ATOM 901 O O . TRP A 1 107 ? -3.023 -3.120 -4.363 1.00 96.44 107 TRP A O 1
ATOM 911 N N . VAL A 1 108 ? -3.070 -1.587 -2.733 1.00 95.44 108 VAL A N 1
ATOM 912 C CA . VAL A 1 108 ? -1.608 -1.540 -2.557 1.00 95.44 108 VAL A CA 1
ATOM 913 C C . VAL A 1 108 ? -1.069 -2.920 -2.186 1.00 95.44 108 VAL A C 1
ATOM 915 O O . VAL A 1 108 ? -0.087 -3.363 -2.771 1.00 95.44 108 VAL A O 1
ATOM 918 N N . ALA A 1 109 ? -1.735 -3.642 -1.278 1.00 96.88 109 ALA A N 1
ATOM 919 C CA . ALA A 1 109 ? -1.314 -4.982 -0.883 1.00 96.88 109 ALA A CA 1
ATOM 920 C C . ALA A 1 109 ? -1.237 -5.942 -2.081 1.00 96.88 109 ALA A C 1
ATOM 922 O O . ALA A 1 109 ? -0.211 -6.600 -2.267 1.00 96.88 109 ALA A O 1
ATOM 923 N N . THR A 1 110 ? -2.290 -6.011 -2.902 1.00 96.44 110 THR A N 1
ATOM 924 C CA . THR A 1 110 ? -2.366 -6.948 -4.034 1.00 96.44 110 THR A CA 1
ATOM 925 C C . THR A 1 110 ? -1.553 -6.494 -5.239 1.00 96.44 110 THR A C 1
ATOM 927 O O . THR A 1 110 ? -0.913 -7.329 -5.872 1.00 96.44 110 THR A O 1
ATOM 930 N N . ALA A 1 111 ? -1.533 -5.196 -5.544 1.00 92.69 111 ALA A N 1
ATOM 931 C CA . ALA A 1 111 ? -0.751 -4.640 -6.640 1.00 92.69 111 ALA A CA 1
ATOM 932 C C . ALA A 1 111 ? 0.748 -4.786 -6.365 1.00 92.69 111 ALA A C 1
ATOM 934 O O . ALA A 1 111 ? 1.461 -5.344 -7.192 1.00 92.69 111 ALA A O 1
ATOM 935 N N . SER A 1 112 ? 1.227 -4.397 -5.177 1.00 93.56 112 SER A N 1
ATOM 936 C CA . SER A 1 112 ? 2.638 -4.580 -4.819 1.00 93.56 112 SER A CA 1
ATOM 937 C C . SER A 1 112 ? 3.019 -6.058 -4.740 1.00 93.56 112 SER A C 1
ATOM 939 O O . SER A 1 112 ? 4.099 -6.419 -5.187 1.00 93.56 112 SER A O 1
ATOM 941 N N . PHE A 1 113 ? 2.133 -6.943 -4.270 1.00 92.75 113 PHE A N 1
ATOM 942 C CA . PHE A 1 113 ? 2.391 -8.386 -4.331 1.00 92.75 113 PHE A CA 1
ATOM 943 C C . PHE A 1 113 ? 2.537 -8.879 -5.775 1.00 92.75 113 PHE A C 1
ATOM 945 O O . PHE A 1 113 ? 3.491 -9.581 -6.102 1.00 92.75 113 PHE A O 1
ATOM 952 N N . GLY A 1 114 ? 1.610 -8.474 -6.647 1.00 88.81 114 GLY A N 1
ATOM 953 C CA . GLY A 1 114 ? 1.620 -8.823 -8.062 1.00 88.81 114 GLY A CA 1
ATOM 954 C C . GLY A 1 114 ? 2.869 -8.319 -8.777 1.00 88.81 114 GLY A C 1
ATOM 955 O O . GLY A 1 114 ? 3.472 -9.079 -9.525 1.00 88.81 114 GLY A O 1
ATOM 956 N N . VAL A 1 115 ? 3.287 -7.074 -8.523 1.00 85.88 115 VAL A N 1
ATOM 957 C CA . VAL A 1 115 ? 4.533 -6.519 -9.072 1.00 85.88 115 VAL A CA 1
ATOM 958 C C . VAL A 1 115 ? 5.744 -7.267 -8.521 1.00 85.88 115 VAL A C 1
ATOM 960 O O . VAL A 1 115 ? 6.612 -7.636 -9.297 1.00 85.88 115 VAL A O 1
ATOM 963 N N . GLY A 1 116 ? 5.777 -7.582 -7.222 1.00 85.56 116 GLY A N 1
ATOM 964 C CA . GLY A 1 116 ? 6.844 -8.388 -6.625 1.00 85.56 116 GLY A CA 1
ATOM 965 C C . GLY A 1 116 ? 7.001 -9.740 -7.323 1.00 85.56 116 GLY A C 1
ATOM 966 O O . GLY A 1 116 ? 8.087 -10.062 -7.799 1.00 85.56 116 GLY A O 1
ATOM 967 N N . LEU A 1 117 ? 5.904 -10.488 -7.483 1.00 82.81 117 LEU A N 1
ATOM 968 C CA . LEU A 1 117 ? 5.909 -11.751 -8.228 1.00 82.81 117 LEU A CA 1
ATOM 969 C C . LEU A 1 117 ? 6.314 -11.561 -9.690 1.00 82.81 117 LEU A C 1
ATOM 971 O O . LEU A 1 117 ? 7.122 -12.329 -10.201 1.00 82.81 117 LEU A O 1
ATOM 975 N N . LYS A 1 118 ? 5.783 -10.530 -10.350 1.00 78.69 118 LYS A N 1
ATOM 976 C CA . LYS A 1 118 ? 6.123 -10.195 -11.733 1.00 78.69 118 LYS A CA 1
ATOM 977 C C . LYS A 1 118 ? 7.628 -9.978 -11.875 1.00 78.69 118 LYS A C 1
ATOM 979 O O . LYS A 1 118 ? 8.230 -10.651 -12.692 1.00 78.69 118 LYS A O 1
ATOM 984 N N . THR A 1 119 ? 8.241 -9.167 -11.013 1.00 75.56 119 THR A N 1
ATOM 985 C CA . THR A 1 119 ? 9.692 -8.905 -11.014 1.00 75.56 119 THR A CA 1
ATOM 986 C C . THR A 1 119 ? 10.549 -10.120 -10.645 1.00 75.56 119 THR A C 1
ATOM 988 O O . THR A 1 119 ? 11.724 -10.157 -10.985 1.00 75.56 119 THR A O 1
A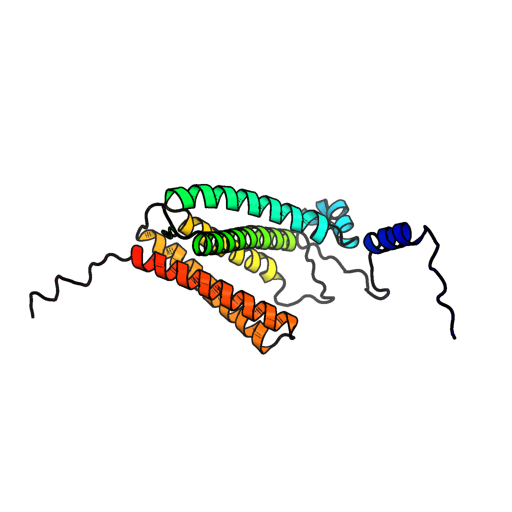TOM 991 N N . MET A 1 120 ? 9.986 -11.132 -9.971 1.00 71.69 120 MET A N 1
ATOM 992 C CA . MET A 1 120 ? 10.666 -12.419 -9.756 1.00 71.69 120 MET A CA 1
ATOM 993 C C . MET A 1 120 ? 10.596 -13.342 -10.978 1.00 71.69 120 MET A C 1
ATOM 995 O O . MET A 1 120 ? 11.391 -14.270 -11.081 1.00 71.69 120 MET A O 1
ATOM 999 N N . ILE A 1 121 ? 9.621 -13.142 -11.867 1.00 65.75 121 ILE A N 1
ATOM 1000 C CA . ILE A 1 121 ? 9.410 -13.976 -13.055 1.00 65.75 121 ILE A CA 1
ATOM 1001 C C . ILE A 1 121 ? 10.070 -13.306 -14.268 1.00 65.75 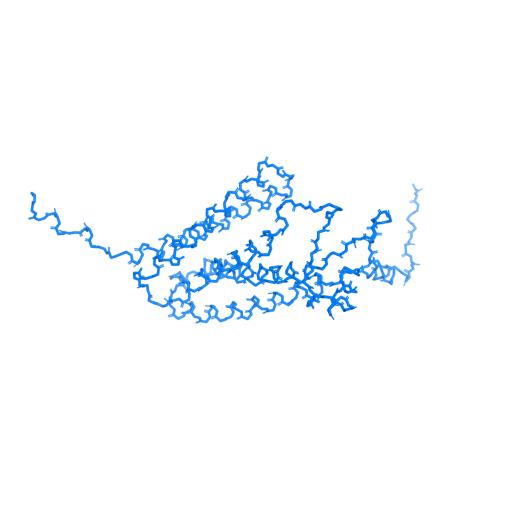121 ILE A C 1
ATOM 1003 O O . ILE A 1 121 ? 10.903 -13.904 -14.937 1.00 65.75 121 ILE A O 1
ATOM 1007 N N . VAL A 1 122 ? 9.733 -12.053 -14.546 1.00 62.94 122 VAL A N 1
ATOM 1008 C CA . VAL A 1 122 ? 10.230 -11.277 -15.682 1.00 62.94 122 VAL A CA 1
ATOM 1009 C C . VAL A 1 122 ? 10.981 -10.066 -15.130 1.00 62.94 122 VAL A C 1
ATOM 1011 O O . VAL A 1 122 ? 10.372 -9.236 -14.449 1.00 62.94 122 VAL A O 1
ATOM 1014 N N . GLU A 1 123 ? 12.286 -9.935 -15.410 1.00 57.06 123 GLU A N 1
ATOM 1015 C CA . GLU A 1 123 ? 12.962 -8.642 -15.228 1.00 57.06 123 GLU A CA 1
ATOM 1016 C C . GLU A 1 123 ? 12.474 -7.724 -16.350 1.00 57.06 123 GLU A C 1
ATOM 1018 O O . GLU A 1 123 ? 13.044 -7.650 -17.436 1.00 57.06 123 GLU A O 1
ATOM 1023 N N . GLU A 1 124 ? 11.355 -7.048 -16.114 1.00 52.88 124 GLU A N 1
ATOM 1024 C CA . GLU A 1 124 ? 10.971 -5.891 -16.911 1.00 52.88 124 GLU A CA 1
ATOM 1025 C C . GLU A 1 124 ? 11.765 -4.695 -16.436 1.00 52.88 124 GLU A C 1
ATOM 1027 O O . GLU A 1 124 ? 11.327 -3.912 -15.592 1.00 52.88 124 GLU A O 1
ATOM 1032 N N . LEU A 1 125 ? 12.967 -4.574 -16.975 1.00 51.41 125 LEU A N 1
ATOM 1033 C CA . LEU A 1 125 ? 13.659 -3.310 -16.958 1.00 51.41 125 LEU A CA 1
ATOM 1034 C C . LEU A 1 125 ? 13.532 -2.688 -18.341 1.00 51.41 125 LEU A C 1
ATOM 1036 O O . LEU A 1 125 ? 14.064 -3.199 -19.319 1.00 51.41 125 LEU A O 1
ATOM 1040 N N . ASP A 1 126 ? 12.910 -1.511 -18.395 1.00 48.56 126 ASP A N 1
ATOM 1041 C CA . ASP A 1 126 ? 13.049 -0.579 -19.523 1.00 48.56 126 ASP A CA 1
ATOM 1042 C C . ASP A 1 126 ? 14.497 -0.053 -19.664 1.00 48.56 126 ASP A C 1
ATOM 1044 O O . ASP A 1 126 ? 14.802 0.779 -20.522 1.00 48.56 126 ASP A O 1
ATOM 1048 N N . TYR A 1 127 ? 15.415 -0.507 -18.806 1.00 48.00 127 TYR A N 1
ATOM 1049 C CA . TYR A 1 127 ? 16.814 -0.125 -18.827 1.00 48.00 127 TYR A CA 1
ATOM 1050 C C . TYR A 1 127 ? 17.603 -1.050 -19.751 1.00 48.00 127 TYR A C 1
ATOM 1052 O O . TYR A 1 127 ? 17.652 -2.257 -19.549 1.00 48.00 127 TYR A O 1
ATOM 1060 N N . GLN A 1 128 ? 18.316 -0.456 -20.709 1.00 48.06 128 GLN A N 1
ATOM 1061 C CA . GLN A 1 128 ? 19.281 -1.181 -21.549 1.00 48.06 128 GLN A CA 1
ATOM 1062 C C . GLN A 1 128 ? 20.498 -1.702 -20.762 1.00 48.06 128 GLN A C 1
ATOM 1064 O O . GLN A 1 128 ? 21.291 -2.470 -21.294 1.00 48.06 128 GLN A O 1
ATOM 1069 N N . GLU A 1 129 ? 20.659 -1.282 -19.505 1.00 57.59 129 GLU A N 1
ATOM 1070 C CA . GLU A 1 129 ? 21.764 -1.663 -18.630 1.00 57.59 129 GLU A CA 1
ATOM 1071 C C . GLU A 1 129 ? 21.237 -2.061 -17.253 1.00 57.59 129 GLU A C 1
ATOM 1073 O O . GLU A 1 129 ? 20.369 -1.376 -16.695 1.00 57.59 129 GLU A O 1
ATOM 1078 N N . ARG A 1 130 ? 21.829 -3.113 -16.673 1.00 62.47 130 ARG A N 1
ATOM 1079 C CA . ARG A 1 130 ? 21.544 -3.541 -15.300 1.00 62.47 130 ARG A CA 1
ATOM 1080 C C . ARG A 1 130 ? 21.767 -2.399 -14.322 1.00 62.47 130 ARG A C 1
ATOM 1082 O O . ARG A 1 130 ? 22.832 -1.776 -14.293 1.00 62.47 130 ARG A O 1
ATOM 1089 N N . LYS A 1 131 ? 20.765 -2.135 -13.489 1.00 69.19 131 LYS A N 1
ATOM 1090 C CA . LYS A 1 131 ? 20.860 -1.123 -12.435 1.00 69.19 131 LYS A CA 1
ATOM 1091 C C . LYS A 1 131 ? 21.237 -1.797 -11.127 1.00 69.19 131 LYS A C 1
ATOM 1093 O O . LYS A 1 131 ? 20.747 -2.869 -10.804 1.00 69.19 131 LYS A O 1
ATOM 1098 N N . TRP A 1 132 ? 22.066 -1.135 -10.323 1.00 74.88 132 TRP A N 1
ATOM 1099 C CA . TRP A 1 132 ? 22.516 -1.673 -9.032 1.00 74.88 132 TRP A CA 1
ATOM 1100 C C . TRP A 1 132 ? 21.360 -2.025 -8.077 1.00 74.88 132 TRP A C 1
ATOM 1102 O O . TRP A 1 132 ? 21.534 -2.849 -7.183 1.00 74.88 132 TRP A O 1
ATOM 1112 N N . PHE A 1 133 ? 20.184 -1.412 -8.261 1.00 74.31 133 PHE A N 1
ATOM 1113 C CA . PHE A 1 133 ? 19.009 -1.637 -7.424 1.00 74.31 133 PHE A CA 1
ATOM 1114 C C . PHE A 1 133 ? 18.090 -2.777 -7.906 1.00 74.31 133 PHE A C 1
ATOM 1116 O O . PHE A 1 133 ? 17.151 -3.141 -7.201 1.00 74.31 133 PHE A O 1
ATOM 1123 N N . GLU A 1 134 ? 18.342 -3.341 -9.089 1.00 69.19 134 GLU A N 1
ATOM 1124 C CA . GLU A 1 134 ? 17.531 -4.389 -9.726 1.00 69.19 134 GLU A CA 1
ATOM 1125 C C . GLU A 1 1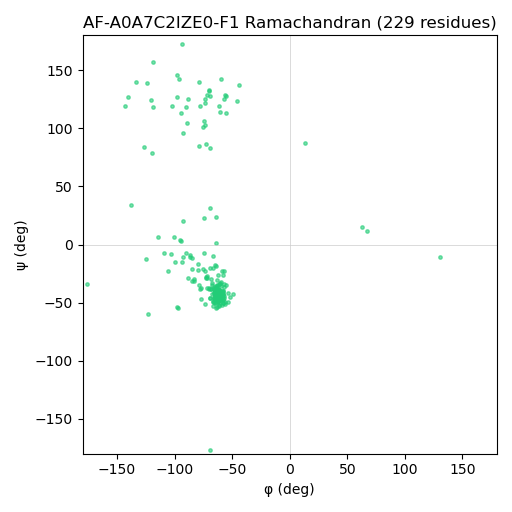34 ? 17.257 -5.600 -8.813 1.00 69.19 134 GLU A C 1
ATOM 1127 O O . GLU A 1 134 ? 16.085 -5.954 -8.657 1.00 69.19 134 GLU A O 1
ATOM 1132 N N . PRO A 1 135 ? 18.247 -6.156 -8.076 1.00 75.94 135 PRO A N 1
ATOM 1133 C CA . PRO A 1 135 ? 18.003 -7.284 -7.172 1.00 75.94 135 PRO A CA 1
ATOM 1134 C C . PRO A 1 135 ? 17.056 -6.962 -6.008 1.00 75.94 135 PRO A C 1
ATOM 1136 O O . PRO A 1 135 ? 16.513 -7.868 -5.375 1.00 75.94 135 PRO A O 1
ATOM 1139 N N . TYR A 1 136 ? 16.864 -5.678 -5.696 1.00 81.50 136 TYR A N 1
ATOM 1140 C CA . TYR A 1 136 ? 16.030 -5.236 -4.582 1.00 81.50 136 TYR A CA 1
ATOM 1141 C C . TYR A 1 136 ? 14.585 -4.949 -5.001 1.00 81.50 136 TYR A C 1
ATOM 1143 O O . TYR A 1 136 ? 13.734 -4.830 -4.124 1.00 81.50 136 TYR A O 1
ATOM 1151 N N . LEU A 1 137 ? 14.264 -4.909 -6.302 1.00 81.31 137 LEU A N 1
ATOM 1152 C CA . LEU A 1 137 ? 12.918 -4.575 -6.785 1.00 81.31 137 LEU A CA 1
ATOM 1153 C C . LEU A 1 137 ? 11.847 -5.536 -6.257 1.00 81.31 137 LEU A C 1
ATOM 1155 O O . LEU A 1 137 ? 10.863 -5.084 -5.664 1.00 81.31 137 LEU A O 1
ATOM 1159 N N . ALA A 1 138 ? 12.047 -6.846 -6.416 1.00 83.50 138 ALA A N 1
ATOM 1160 C CA . ALA A 1 138 ? 11.119 -7.851 -5.899 1.00 83.50 138 ALA A CA 1
ATOM 1161 C C . ALA A 1 138 ? 10.991 -7.785 -4.361 1.00 83.50 138 ALA A C 1
ATOM 1163 O O . ALA A 1 138 ? 9.867 -7.616 -3.870 1.00 83.50 138 ALA A O 1
ATOM 1164 N N . PRO A 1 139 ? 12.093 -7.830 -3.578 1.00 86.69 139 PRO A N 1
ATOM 1165 C CA . PRO A 1 139 ? 12.037 -7.655 -2.126 1.00 86.69 139 PRO A CA 1
ATOM 1166 C C . PRO A 1 139 ? 11.326 -6.375 -1.671 1.00 86.69 139 PRO A C 1
ATOM 1168 O O . PRO A 1 139 ? 10.537 -6.424 -0.728 1.00 86.69 139 PRO A O 1
ATOM 1171 N N . SER A 1 140 ? 11.551 -5.238 -2.336 1.00 88.88 140 SER A N 1
ATOM 1172 C CA . SER A 1 140 ? 10.908 -3.967 -1.990 1.00 88.88 140 SER A CA 1
ATOM 1173 C C . SER A 1 140 ? 9.392 -4.014 -2.182 1.00 88.88 140 SER A C 1
ATOM 1175 O O . SER A 1 140 ? 8.650 -3.580 -1.302 1.00 88.88 140 SER A O 1
ATOM 1177 N N . HIS A 1 141 ? 8.908 -4.586 -3.286 1.00 91.56 141 HIS A N 1
ATOM 1178 C CA . HIS A 1 141 ? 7.471 -4.721 -3.537 1.00 91.56 141 HIS A CA 1
ATOM 1179 C C . HIS A 1 141 ? 6.800 -5.717 -2.583 1.00 91.56 141 HIS A C 1
ATOM 1181 O O . HIS A 1 141 ? 5.703 -5.454 -2.078 1.00 91.56 141 HIS A O 1
ATOM 1187 N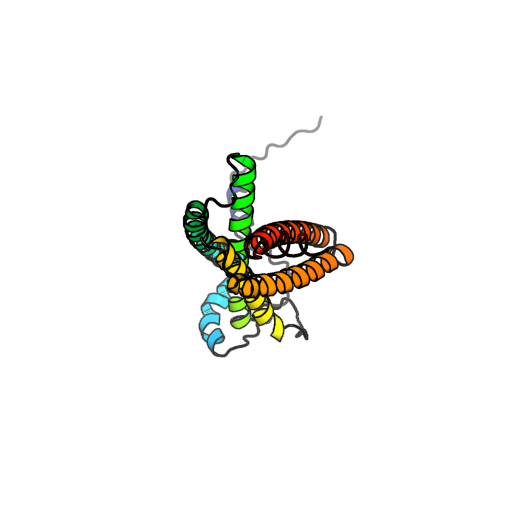 N . LEU A 1 142 ? 7.480 -6.822 -2.262 1.00 92.62 142 LEU A N 1
ATOM 1188 C CA . LEU A 1 142 ? 7.015 -7.772 -1.251 1.00 92.62 142 LEU A CA 1
ATOM 1189 C C . LEU A 1 142 ? 6.973 -7.138 0.146 1.00 92.62 142 LEU A C 1
ATOM 1191 O O . LEU A 1 142 ? 6.016 -7.373 0.881 1.00 92.62 142 LEU A O 1
ATOM 1195 N N . TYR A 1 143 ? 7.940 -6.280 0.484 1.00 95.19 143 TYR A N 1
ATOM 1196 C CA . TYR A 1 143 ? 7.939 -5.510 1.729 1.00 95.19 143 TYR A CA 1
ATOM 1197 C C . TYR A 1 143 ? 6.779 -4.502 1.806 1.00 95.19 143 TYR A C 1
ATOM 1199 O O . TYR A 1 143 ? 6.106 -4.397 2.831 1.00 95.19 143 TYR A O 1
ATOM 1207 N N . ILE A 1 144 ? 6.486 -3.779 0.719 1.00 95.69 144 ILE A N 1
ATOM 1208 C CA . ILE A 1 144 ? 5.321 -2.877 0.668 1.00 95.69 144 ILE A CA 1
ATOM 1209 C C . ILE A 1 144 ? 4.030 -3.676 0.880 1.00 95.69 144 ILE A C 1
ATOM 1211 O O . ILE A 1 144 ? 3.170 -3.285 1.675 1.00 95.69 144 ILE A O 1
ATOM 1215 N N . SER A 1 145 ? 3.916 -4.824 0.209 1.00 97.25 145 SER A N 1
ATOM 1216 C CA . SER A 1 145 ? 2.767 -5.713 0.346 1.00 97.25 145 SER A CA 1
ATOM 1217 C C . SER A 1 145 ? 2.609 -6.232 1.779 1.00 97.25 145 SER A C 1
ATOM 1219 O O . SER A 1 145 ? 1.513 -6.159 2.338 1.00 97.25 145 SER A O 1
ATOM 1221 N N . SER A 1 146 ? 3.689 -6.683 2.427 1.00 97.88 146 SER A N 1
ATOM 1222 C CA . SER A 1 146 ? 3.636 -7.176 3.807 1.00 97.88 146 SER A CA 1
ATOM 1223 C C . SER A 1 146 ? 3.265 -6.082 4.810 1.00 97.88 146 SER A C 1
ATOM 1225 O O . SER A 1 146 ? 2.495 -6.349 5.733 1.00 97.88 146 SER A O 1
ATOM 1227 N N . VAL A 1 147 ? 3.732 -4.842 4.621 1.00 97.75 147 VAL A N 1
ATOM 1228 C CA . VAL A 1 147 ? 3.303 -3.684 5.426 1.00 97.75 147 VAL A CA 1
ATOM 1229 C C . VAL A 1 147 ? 1.804 -3.422 5.251 1.00 97.75 147 VAL A C 1
ATOM 1231 O O . VAL A 1 147 ? 1.087 -3.234 6.238 1.00 97.75 147 VAL A O 1
ATOM 1234 N N . ALA A 1 148 ? 1.297 -3.460 4.017 1.00 97.44 148 ALA A N 1
ATOM 1235 C CA . ALA A 1 148 ? -0.125 -3.278 3.741 1.00 97.44 148 ALA A CA 1
ATOM 1236 C C . ALA A 1 148 ? -0.981 -4.412 4.340 1.00 97.44 148 ALA A C 1
ATOM 1238 O O . ALA A 1 148 ? -2.018 -4.143 4.952 1.00 97.44 148 ALA A O 1
ATOM 1239 N N . PHE A 1 149 ? -0.529 -5.668 4.265 1.00 97.81 149 PHE A N 1
ATOM 1240 C CA . PHE A 1 149 ? -1.189 -6.795 4.931 1.00 97.81 149 PHE A CA 1
ATOM 1241 C C . PHE A 1 149 ? -1.163 -6.677 6.457 1.00 97.81 149 PHE A C 1
ATOM 1243 O O . PHE A 1 149 ? -2.180 -6.951 7.096 1.00 97.81 149 PHE A O 1
ATOM 1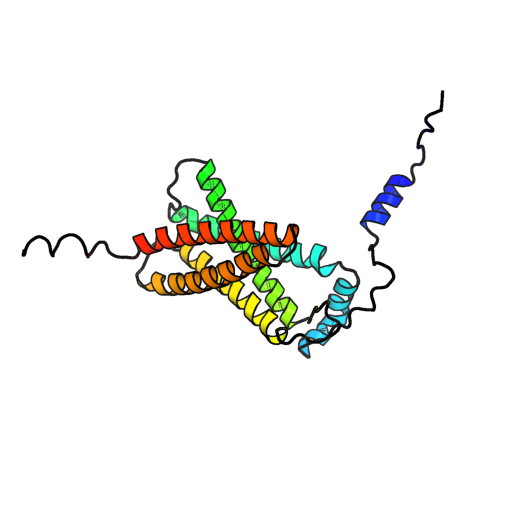250 N N . ALA A 1 150 ? -0.061 -6.215 7.053 1.00 96.94 150 ALA A N 1
ATOM 1251 C CA . ALA A 1 150 ? 0.004 -5.934 8.486 1.00 96.94 150 ALA A CA 1
ATOM 1252 C C . ALA A 1 150 ? -1.006 -4.845 8.888 1.00 96.94 150 ALA A C 1
ATOM 1254 O O . ALA A 1 150 ? -1.681 -4.961 9.915 1.00 96.94 150 ALA A O 1
ATOM 1255 N N . TYR A 1 151 ? -1.178 -3.818 8.051 1.00 96.31 151 TYR A N 1
ATOM 1256 C CA . TYR A 1 151 ? -2.197 -2.793 8.262 1.00 96.31 151 TYR A CA 1
ATOM 1257 C C . TYR A 1 151 ? -3.614 -3.374 8.174 1.00 96.31 151 TYR A C 1
ATOM 1259 O O . TYR A 1 151 ? -4.430 -3.148 9.070 1.00 96.31 151 TYR A O 1
ATOM 1267 N N . ILE A 1 152 ? -3.902 -4.186 7.151 1.00 95.44 152 ILE A N 1
ATOM 1268 C CA . ILE A 1 152 ? -5.185 -4.893 6.991 1.00 95.44 152 ILE A CA 1
ATOM 1269 C C . ILE A 1 152 ? -5.475 -5.792 8.204 1.00 95.44 152 ILE A C 1
ATOM 1271 O O . ILE A 1 152 ? -6.589 -5.812 8.738 1.00 95.44 152 ILE A O 1
ATOM 1275 N N . PHE A 1 153 ? -4.464 -6.507 8.690 1.00 94.25 153 PHE A N 1
ATOM 1276 C CA . PHE A 1 153 ? -4.558 -7.313 9.899 1.00 94.25 153 PHE A CA 1
ATOM 1277 C C . PHE A 1 153 ? -4.973 -6.455 11.103 1.00 94.25 153 PHE A C 1
ATOM 1279 O O . PHE A 1 153 ? -5.969 -6.762 11.759 1.00 94.25 153 PHE A O 1
ATOM 1286 N N . LEU A 1 154 ? -4.300 -5.325 11.343 1.00 92.44 154 LEU A N 1
ATOM 1287 C CA . LEU A 1 154 ? -4.652 -4.419 12.442 1.00 92.44 154 LEU A CA 1
ATOM 1288 C C . LEU A 1 154 ? -6.063 -3.837 12.325 1.00 92.44 154 LEU A C 1
ATOM 1290 O O . LEU A 1 154 ? -6.753 -3.697 13.339 1.00 92.44 154 LEU A O 1
ATOM 1294 N N . ILE A 1 155 ? -6.518 -3.481 11.119 1.00 91.31 155 ILE A N 1
ATOM 1295 C CA . ILE A 1 155 ? -7.851 -2.885 10.959 1.00 91.31 155 ILE A CA 1
ATOM 1296 C C . ILE A 1 155 ? -8.984 -3.895 11.143 1.00 91.31 155 ILE A C 1
ATOM 1298 O O . ILE A 1 155 ? -10.069 -3.506 11.581 1.00 91.31 155 ILE A O 1
ATOM 1302 N N . THR A 1 156 ? -8.738 -5.173 10.846 1.00 91.25 156 THR A N 1
ATOM 1303 C CA . THR A 1 156 ? -9.741 -6.245 10.935 1.00 91.25 156 THR A CA 1
ATOM 1304 C C . THR A 1 156 ? -9.850 -6.874 12.324 1.00 91.25 156 THR A C 1
ATOM 1306 O O . THR A 1 156 ? -10.821 -7.591 12.592 1.00 91.25 156 THR A O 1
ATOM 1309 N N . ARG A 1 157 ? -8.917 -6.580 13.239 1.00 86.75 157 ARG A N 1
ATOM 1310 C CA . ARG A 1 157 ? -8.995 -7.033 14.633 1.00 86.75 157 ARG A CA 1
ATOM 1311 C C . ARG A 1 157 ? -10.104 -6.328 15.413 1.00 86.75 157 ARG A C 1
ATOM 1313 O O . ARG A 1 157 ? -10.221 -5.107 15.412 1.00 86.75 157 ARG A O 1
ATOM 1320 N N . SER A 1 158 ? -10.895 -7.122 16.136 1.00 75.25 158 SER A N 1
ATOM 1321 C CA . SER A 1 158 ? -12.000 -6.643 16.981 1.00 75.25 158 SER A CA 1
ATOM 1322 C C . SER A 1 158 ? -11.570 -6.181 18.369 1.00 75.25 158 SER A C 1
ATOM 1324 O O . SER A 1 158 ? -12.189 -5.278 18.925 1.00 75.25 158 SER A O 1
ATOM 1326 N N . LYS A 1 159 ? -10.521 -6.787 18.928 1.00 78.00 159 LYS A N 1
ATOM 1327 C CA . LYS A 1 159 ? -9.951 -6.432 20.229 1.00 78.00 159 LYS A CA 1
ATOM 1328 C C . LYS A 1 159 ? -8.500 -6.022 20.035 1.00 78.00 159 LYS A C 1
ATOM 1330 O O . LYS A 1 159 ? -7.725 -6.807 19.486 1.00 78.00 159 LYS A O 1
ATOM 1335 N N . SER A 1 160 ? -8.187 -4.815 20.492 1.00 78.44 160 SER A N 1
ATOM 1336 C CA . SER A 1 160 ? -6.826 -4.306 20.618 1.00 78.44 160 SER A CA 1
ATOM 1337 C C . SER A 1 160 ? -6.104 -5.056 21.733 1.00 78.44 160 SER A C 1
ATOM 1339 O O . SER A 1 160 ? -6.620 -5.154 22.844 1.00 78.44 160 SER A O 1
ATOM 1341 N N . SER A 1 161 ? -4.930 -5.593 21.424 1.00 83.62 161 SER A N 1
ATOM 1342 C CA . SER A 1 161 ? -4.034 -6.253 22.372 1.00 83.62 161 SER A CA 1
ATOM 1343 C C . SER A 1 161 ? -2.695 -5.526 22.433 1.00 83.62 161 SER A C 1
ATOM 1345 O O . SER A 1 161 ? -2.299 -4.876 21.470 1.00 83.62 161 SER A O 1
ATOM 1347 N N . TYR A 1 162 ? -1.959 -5.682 23.534 1.00 84.12 162 TYR A N 1
ATOM 1348 C CA . TYR A 1 162 ? -0.584 -5.186 23.637 1.00 84.12 162 TYR A CA 1
ATOM 1349 C C . TYR A 1 162 ? 0.321 -5.768 22.534 1.00 84.12 162 TYR A C 1
ATOM 1351 O O . TYR A 1 162 ? 1.167 -5.069 21.988 1.00 84.12 162 TYR A O 1
ATOM 1359 N N . TYR A 1 163 ? 0.081 -7.018 22.119 1.00 87.25 163 TYR A N 1
ATOM 1360 C CA . TYR A 1 163 ? 0.816 -7.652 21.016 1.00 87.25 163 TYR A CA 1
ATOM 1361 C C . TYR A 1 163 ? 0.596 -6.980 19.653 1.00 87.25 163 TYR A C 1
ATOM 1363 O O . TYR A 1 163 ? 1.405 -7.169 18.748 1.00 87.25 163 TYR A O 1
ATOM 1371 N N . ASP A 1 164 ? -0.454 -6.167 19.499 1.00 89.31 164 ASP A N 1
ATOM 1372 C CA . ASP A 1 164 ? -0.705 -5.415 18.268 1.00 89.31 164 ASP A CA 1
ATOM 1373 C C . ASP A 1 164 ? 0.263 -4.215 18.113 1.00 89.31 164 ASP A C 1
ATOM 1375 O O . ASP A 1 164 ? 0.311 -3.594 17.051 1.00 89.31 164 ASP A O 1
ATOM 1379 N N . LEU A 1 165 ? 1.087 -3.913 19.130 1.00 90.81 165 LEU A N 1
ATOM 1380 C CA . LEU A 1 165 ? 2.151 -2.907 19.038 1.00 90.81 165 LEU A CA 1
ATOM 1381 C C . LEU A 1 165 ? 3.278 -3.320 18.084 1.00 90.81 165 LEU A C 1
ATOM 1383 O O . LEU A 1 165 ? 3.843 -2.457 17.418 1.00 90.81 165 LEU A O 1
ATOM 1387 N N . LEU A 1 166 ? 3.585 -4.616 17.976 1.00 93.00 166 LEU A N 1
ATOM 1388 C CA . LEU A 1 166 ? 4.622 -5.109 17.065 1.00 93.00 166 LEU A CA 1
ATOM 1389 C C . LEU A 1 166 ? 4.269 -4.853 15.586 1.00 93.00 166 LEU A C 1
ATOM 1391 O O . LEU A 1 166 ? 5.059 -4.199 14.901 1.00 93.00 166 LEU A O 1
ATOM 1395 N N . PRO A 1 167 ? 3.095 -5.280 15.070 1.00 94.31 167 PRO A N 1
ATOM 1396 C CA . PRO A 1 167 ? 2.692 -4.918 13.715 1.00 94.31 167 PRO A CA 1
ATOM 1397 C C . PRO A 1 167 ? 2.508 -3.405 13.555 1.00 94.31 167 PRO A C 1
ATOM 1399 O O . PRO A 1 167 ? 2.789 -2.887 12.481 1.00 94.31 167 PRO A O 1
ATOM 1402 N N . ALA A 1 168 ? 2.107 -2.667 14.600 1.00 94.56 168 ALA A N 1
ATOM 1403 C CA . ALA A 1 168 ? 2.030 -1.208 14.523 1.00 94.56 168 ALA A CA 1
ATOM 1404 C C . ALA A 1 168 ? 3.407 -0.557 14.320 1.00 94.56 168 ALA A C 1
ATOM 1406 O O . ALA A 1 168 ? 3.550 0.318 13.469 1.00 94.56 168 ALA A O 1
ATOM 1407 N N . PHE A 1 169 ? 4.429 -1.017 15.044 1.00 95.94 169 PHE A N 1
ATOM 1408 C CA . PHE A 1 169 ? 5.810 -0.582 14.847 1.00 95.94 169 PHE A CA 1
ATOM 1409 C C . PHE A 1 169 ? 6.310 -0.931 13.441 1.00 95.94 169 PHE A C 1
ATOM 1411 O O . PHE A 1 169 ? 6.853 -0.073 12.751 1.00 95.94 169 PHE A O 1
ATOM 1418 N N . TYR A 1 170 ? 6.053 -2.157 12.979 1.00 97.19 170 TYR A N 1
ATOM 1419 C CA . TYR A 1 170 ? 6.412 -2.595 11.630 1.00 97.19 170 TYR A CA 1
ATOM 1420 C C . TYR A 1 170 ? 5.792 -1.704 10.539 1.00 97.19 170 TYR A C 1
ATOM 1422 O O . TYR A 1 170 ? 6.481 -1.254 9.624 1.00 97.19 170 TYR A O 1
ATOM 1430 N N . ILE A 1 171 ? 4.508 -1.364 10.678 1.00 97.50 171 ILE A N 1
ATOM 1431 C CA . ILE A 1 171 ? 3.824 -0.428 9.778 1.00 97.50 171 ILE A CA 1
ATOM 1432 C C . ILE A 1 171 ? 4.446 0.965 9.859 1.00 97.50 171 ILE A C 1
ATOM 1434 O O . ILE A 1 171 ? 4.610 1.606 8.824 1.00 97.50 171 ILE A O 1
ATOM 1438 N N . GLN A 1 172 ? 4.809 1.441 11.054 1.00 97.19 172 GLN A N 1
ATOM 1439 C CA . GLN A 1 172 ? 5.426 2.756 11.224 1.00 97.19 172 GLN A CA 1
ATOM 1440 C C . GLN A 1 172 ? 6.735 2.873 10.439 1.00 97.19 172 GLN A C 1
ATOM 1442 O O . GLN A 1 172 ? 6.957 3.887 9.779 1.00 97.19 172 GLN A O 1
ATOM 1447 N N . VAL A 1 173 ? 7.573 1.832 10.463 1.00 97.38 173 VAL A N 1
ATOM 1448 C CA . VAL A 1 173 ? 8.805 1.783 9.661 1.00 97.38 173 VAL A CA 1
ATOM 1449 C C . VAL A 1 173 ? 8.474 1.883 8.170 1.00 97.38 173 VAL A C 1
ATOM 1451 O O . VAL A 1 173 ? 9.074 2.689 7.460 1.00 97.38 173 VAL A O 1
ATOM 1454 N N . GLY A 1 174 ? 7.475 1.130 7.699 1.00 96.44 174 GLY A N 1
ATOM 1455 C CA . GLY A 1 174 ? 7.000 1.209 6.315 1.00 96.44 174 GLY A CA 1
ATOM 1456 C C . GLY A 1 174 ? 6.468 2.593 5.924 1.00 96.44 174 GLY A C 1
ATOM 1457 O O . GLY A 1 174 ? 6.807 3.100 4.858 1.00 96.44 174 GLY A O 1
ATOM 1458 N N . LEU A 1 175 ? 5.690 3.241 6.797 1.00 96.81 175 LEU A N 1
ATOM 1459 C CA . LEU A 1 175 ? 5.159 4.588 6.571 1.00 96.81 175 LEU A CA 1
ATOM 1460 C C . LEU A 1 175 ? 6.267 5.643 6.512 1.00 96.81 175 LEU A C 1
ATOM 1462 O O . LEU A 1 175 ? 6.201 6.533 5.667 1.00 96.81 175 LEU A O 1
ATOM 1466 N N . ILE A 1 176 ? 7.289 5.547 7.368 1.00 96.88 176 ILE A N 1
ATOM 1467 C CA . ILE A 1 176 ? 8.447 6.451 7.334 1.00 96.88 176 ILE A CA 1
ATOM 1468 C C . ILE A 1 176 ? 9.214 6.266 6.024 1.00 96.88 176 ILE A C 1
ATOM 1470 O O . ILE A 1 176 ? 9.447 7.247 5.322 1.00 96.88 176 ILE A O 1
ATOM 1474 N N . ALA 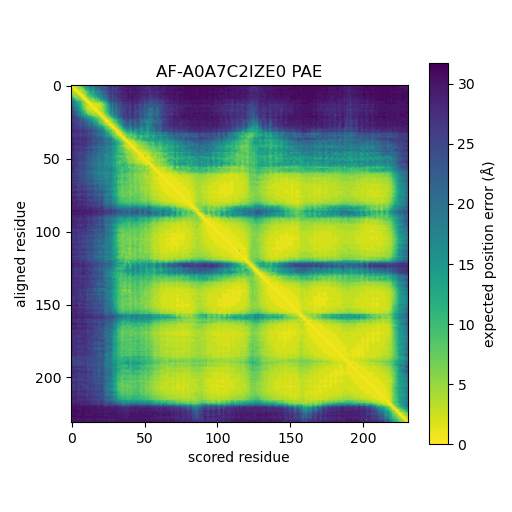A 1 177 ? 9.539 5.024 5.655 1.00 94.50 177 ALA A N 1
ATOM 1475 C CA . ALA A 1 177 ? 10.231 4.728 4.401 1.00 94.50 177 ALA A CA 1
ATOM 1476 C C . ALA A 1 177 ? 9.446 5.246 3.182 1.00 94.50 177 ALA A C 1
ATOM 1478 O O . ALA A 1 177 ? 10.002 5.942 2.335 1.00 94.50 177 ALA A O 1
ATOM 1479 N N . GLY A 1 178 ? 8.135 4.988 3.133 1.00 94.12 178 GLY A N 1
ATOM 1480 C CA . GLY A 1 178 ? 7.255 5.505 2.084 1.00 94.12 178 GLY A CA 1
ATOM 1481 C C . GLY A 1 178 ? 7.210 7.034 2.047 1.00 94.12 178 GLY A C 1
ATOM 1482 O O . GLY A 1 178 ? 7.255 7.622 0.970 1.00 94.12 178 GLY A O 1
ATOM 1483 N N . SER A 1 179 ? 7.183 7.689 3.209 1.00 95.62 179 SER A N 1
ATOM 1484 C CA . SER A 1 179 ? 7.185 9.155 3.309 1.00 95.62 179 SER A CA 1
ATOM 1485 C C . SER A 1 179 ? 8.483 9.765 2.784 1.00 95.62 179 SER A C 1
ATOM 1487 O O . SER A 1 179 ? 8.432 10.775 2.090 1.00 95.62 179 SER A O 1
ATOM 1489 N N . VAL A 1 180 ? 9.634 9.138 3.051 1.00 96.19 180 VAL A N 1
ATOM 1490 C CA . VAL A 1 180 ? 10.928 9.566 2.496 1.00 96.19 180 VAL A CA 1
ATOM 1491 C C . VAL A 1 180 ? 10.919 9.468 0.972 1.00 96.19 180 VAL A C 1
ATOM 1493 O O . VAL A 1 180 ? 11.310 10.421 0.302 1.00 96.19 180 VAL A O 1
ATOM 1496 N N . VAL A 1 181 ? 10.412 8.362 0.415 1.00 93.00 181 VAL A N 1
ATOM 1497 C CA . VAL A 1 181 ? 10.282 8.201 -1.042 1.00 93.00 181 VAL A CA 1
ATOM 1498 C C . VAL A 1 181 ? 9.341 9.256 -1.620 1.00 93.00 181 VAL A C 1
ATOM 1500 O O . VAL A 1 181 ? 9.697 9.938 -2.570 1.00 93.00 181 VAL A O 1
ATOM 1503 N N . ALA A 1 182 ? 8.162 9.451 -1.033 1.00 93.31 182 ALA A N 1
ATOM 1504 C CA . ALA A 1 182 ? 7.200 10.440 -1.508 1.00 93.31 182 ALA A CA 1
ATOM 1505 C C . ALA A 1 182 ? 7.755 11.874 -1.455 1.00 93.31 182 ALA A C 1
ATOM 1507 O O . ALA A 1 182 ? 7.550 12.644 -2.390 1.00 93.31 182 ALA A O 1
ATOM 1508 N N . PHE A 1 183 ? 8.507 12.214 -0.405 1.00 95.94 183 PHE A N 1
ATOM 1509 C CA . PHE A 1 183 ? 9.198 13.496 -0.293 1.00 95.94 183 PHE A CA 1
ATOM 1510 C C . PHE A 1 183 ? 10.289 13.661 -1.355 1.00 95.94 183 PHE A C 1
ATOM 1512 O O . PHE A 1 183 ? 10.378 14.716 -1.977 1.00 95.94 183 PHE A O 1
ATOM 1519 N N . TYR A 1 184 ? 11.069 12.609 -1.621 1.00 95.62 184 TYR A N 1
ATOM 1520 C CA . TYR A 1 184 ? 12.044 12.606 -2.710 1.00 95.62 184 TYR A CA 1
ATOM 1521 C C . TYR A 1 184 ? 11.374 12.897 -4.062 1.00 95.62 184 TYR A C 1
ATOM 1523 O O . TYR A 1 184 ? 11.834 13.767 -4.794 1.00 95.62 184 TYR A O 1
ATOM 1531 N N . ARG A 1 185 ? 10.237 12.254 -4.358 1.00 93.38 185 ARG A N 1
ATOM 1532 C CA . ARG A 1 185 ? 9.486 12.503 -5.602 1.00 93.38 185 ARG A CA 1
ATOM 1533 C C . ARG A 1 185 ? 9.044 13.960 -5.740 1.00 93.38 185 ARG A C 1
ATOM 1535 O O . ARG A 1 185 ? 9.170 14.535 -6.810 1.00 93.38 185 ARG A O 1
ATOM 1542 N N . ILE A 1 186 ? 8.584 14.577 -4.651 1.00 94.88 186 ILE A N 1
ATOM 1543 C CA . ILE A 1 186 ? 8.182 15.995 -4.638 1.00 94.88 186 ILE A CA 1
ATOM 1544 C C . ILE A 1 186 ? 9.354 16.925 -4.971 1.00 94.88 186 ILE A C 1
ATOM 1546 O O . ILE A 1 186 ? 9.154 17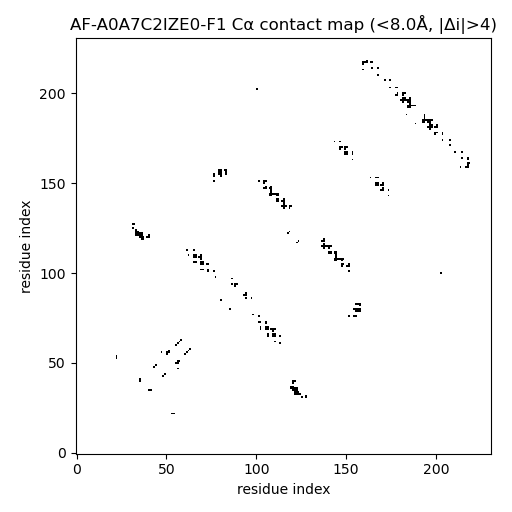.937 -5.637 1.00 94.88 186 ILE A O 1
ATOM 1550 N N . LEU A 1 187 ? 10.555 16.614 -4.480 1.00 96.50 187 LEU A N 1
ATOM 1551 C CA . LEU A 1 187 ? 11.720 17.484 -4.640 1.00 96.50 187 LEU A CA 1
ATOM 1552 C C . LEU A 1 187 ? 12.460 17.295 -5.966 1.00 96.50 187 LEU A C 1
ATOM 1554 O O . LEU A 1 187 ? 13.084 18.245 -6.436 1.00 96.50 187 LEU A O 1
ATOM 1558 N N . TYR A 1 188 ? 12.448 16.080 -6.518 1.00 93.94 188 TYR A N 1
ATOM 1559 C CA . TYR A 1 188 ? 13.385 15.689 -7.574 1.00 93.94 188 TYR A CA 1
ATOM 1560 C C . TYR A 1 188 ? 12.733 15.165 -8.858 1.00 93.94 188 TYR A C 1
ATOM 1562 O O . TYR A 1 188 ? 13.442 15.032 -9.854 1.00 93.94 188 TYR A O 1
ATOM 1570 N N . GLU A 1 189 ? 11.430 14.865 -8.870 1.00 90.19 189 GLU A N 1
ATOM 1571 C CA . GLU A 1 189 ? 10.723 14.481 -10.100 1.00 90.19 189 GLU A CA 1
ATOM 1572 C C . GLU A 1 189 ? 10.057 15.691 -10.779 1.00 90.19 189 GLU A C 1
ATOM 1574 O O . GLU A 1 189 ? 10.041 16.810 -10.262 1.00 90.19 189 GLU A O 1
ATOM 1579 N N . ASP A 1 190 ? 9.529 15.465 -11.980 1.00 91.94 190 ASP A N 1
ATOM 1580 C CA . ASP A 1 190 ? 8.742 16.440 -12.728 1.00 91.94 190 ASP A CA 1
ATOM 1581 C C . ASP A 1 190 ? 7.372 16.710 -12.073 1.00 91.94 190 ASP A C 1
ATOM 1583 O O . ASP A 1 190 ? 7.049 16.205 -10.999 1.00 91.94 190 ASP A O 1
ATOM 1587 N N . ILE A 1 191 ? 6.537 17.540 -12.708 1.00 92.50 191 ILE A N 1
ATOM 1588 C CA . ILE A 1 191 ? 5.243 17.958 -12.141 1.00 92.50 191 ILE A CA 1
ATOM 1589 C C . ILE A 1 191 ? 4.337 16.752 -11.846 1.00 92.50 191 ILE A C 1
ATOM 1591 O O . ILE A 1 191 ? 3.664 16.730 -10.812 1.00 92.50 191 ILE A O 1
ATOM 1595 N N . GLU A 1 192 ? 4.315 15.750 -12.728 1.00 89.00 192 GLU A N 1
ATOM 1596 C CA . GLU A 1 192 ? 3.496 14.548 -12.548 1.00 89.00 192 GLU A CA 1
ATOM 1597 C C . GLU A 1 192 ? 4.019 13.687 -11.394 1.00 89.00 192 GLU A C 1
ATOM 1599 O O . GLU A 1 192 ? 3.245 13.284 -10.516 1.00 89.00 192 GLU A O 1
ATOM 1604 N N . GLY A 1 193 ? 5.335 13.470 -11.338 1.00 83.44 193 GLY A N 1
ATOM 1605 C CA . GLY A 1 193 ? 5.990 12.759 -10.248 1.00 83.44 193 GLY A CA 1
ATOM 1606 C C . GLY A 1 193 ? 5.814 13.445 -8.893 1.00 83.44 193 GLY A C 1
ATOM 1607 O O . GLY A 1 193 ? 5.449 12.798 -7.904 1.00 83.44 193 GLY A O 1
ATOM 1608 N N . ALA A 1 194 ? 5.958 14.770 -8.852 1.00 89.12 194 ALA A N 1
ATOM 1609 C CA . ALA A 1 194 ? 5.765 15.574 -7.653 1.00 89.12 194 ALA A CA 1
ATOM 1610 C C . ALA A 1 194 ? 4.309 15.552 -7.164 1.00 89.12 194 ALA A C 1
ATOM 1612 O O . ALA A 1 194 ? 4.061 15.401 -5.963 1.00 89.12 194 ALA A O 1
ATOM 1613 N N . ALA A 1 195 ? 3.331 15.630 -8.074 1.00 93.00 195 ALA A N 1
ATOM 1614 C CA . ALA A 1 195 ? 1.916 15.478 -7.735 1.00 93.00 195 ALA A CA 1
ATOM 1615 C C . ALA A 1 195 ? 1.621 14.080 -7.162 1.00 93.00 195 ALA A C 1
ATOM 1617 O O . ALA A 1 195 ? 0.937 13.957 -6.140 1.00 93.00 195 ALA A O 1
ATOM 1618 N N . GLY A 1 196 ? 2.190 13.029 -7.763 1.00 90.50 196 GLY A N 1
ATOM 1619 C CA . GLY A 1 196 ? 2.126 11.665 -7.239 1.00 90.50 196 GLY A CA 1
ATOM 1620 C C . GLY A 1 196 ? 2.732 11.546 -5.837 1.00 90.50 196 GLY A C 1
ATOM 1621 O O . GLY A 1 196 ? 2.116 10.966 -4.938 1.00 90.50 196 GLY A O 1
ATOM 1622 N N . GLY A 1 197 ? 3.896 12.158 -5.613 1.00 91.94 197 GLY A N 1
ATOM 1623 C CA . GLY A 1 197 ? 4.545 12.238 -4.304 1.00 91.94 197 GLY A CA 1
ATOM 1624 C C . GLY A 1 197 ? 3.683 12.943 -3.252 1.00 91.94 197 GLY A C 1
ATOM 1625 O O . GLY A 1 197 ? 3.515 12.431 -2.145 1.00 91.94 197 GLY A O 1
ATOM 1626 N N . ALA A 1 198 ? 3.051 14.067 -3.598 1.00 95.88 198 ALA A N 1
ATOM 1627 C CA . ALA A 1 198 ? 2.153 14.790 -2.696 1.00 95.88 198 ALA A CA 1
ATOM 1628 C C . ALA A 1 198 ? 0.922 13.954 -2.299 1.00 95.88 198 ALA A C 1
ATOM 1630 O O . ALA A 1 198 ? 0.548 13.910 -1.121 1.00 95.88 198 ALA A O 1
ATOM 1631 N N . LEU A 1 199 ? 0.320 13.237 -3.256 1.00 94.94 199 LEU A N 1
ATOM 1632 C CA . LEU A 1 199 ? -0.799 12.328 -2.996 1.00 94.94 199 LEU A CA 1
ATOM 1633 C C . LEU A 1 199 ? -0.396 11.168 -2.078 1.00 94.94 199 LEU A C 1
ATOM 1635 O O . LEU A 1 199 ? -1.126 10.850 -1.135 1.00 94.94 199 LEU A O 1
ATOM 1639 N N . LEU A 1 200 ? 0.778 10.570 -2.307 1.00 94.19 200 LEU A N 1
ATOM 1640 C CA . LEU A 1 200 ? 1.330 9.538 -1.428 1.00 94.19 200 LEU A CA 1
ATOM 1641 C C . LEU A 1 200 ? 1.576 10.079 -0.019 1.00 94.19 200 LEU A C 1
ATOM 1643 O O . LEU A 1 200 ? 1.230 9.414 0.957 1.00 94.19 200 LEU A O 1
ATOM 1647 N N . MET A 1 201 ? 2.096 11.303 0.108 1.00 96.19 201 MET A N 1
ATOM 1648 C CA . MET A 1 201 ? 2.308 11.913 1.418 1.00 96.19 201 MET A CA 1
ATOM 1649 C C . MET A 1 201 ? 1.005 12.100 2.192 1.00 96.19 201 MET A C 1
ATOM 1651 O O . MET A 1 201 ? 0.921 11.736 3.368 1.00 96.19 201 MET A O 1
ATOM 1655 N N . LEU A 1 202 ? -0.041 12.593 1.530 1.00 96.69 202 LEU A N 1
ATOM 1656 C CA . LEU A 1 202 ? -1.363 12.700 2.140 1.00 96.69 202 LEU A CA 1
ATOM 1657 C C . LEU A 1 202 ? -1.898 11.322 2.559 1.00 96.69 202 LEU A C 1
ATOM 1659 O O . LEU A 1 202 ? -2.401 11.161 3.673 1.00 96.69 202 LEU A O 1
ATOM 1663 N N . PHE A 1 203 ? -1.758 10.316 1.695 1.00 95.88 203 PHE A N 1
ATOM 1664 C CA . PHE A 1 203 ? -2.177 8.949 1.989 1.00 95.88 203 PHE A CA 1
ATOM 1665 C C . PHE A 1 203 ? -1.451 8.370 3.215 1.00 95.88 203 PHE A C 1
ATOM 1667 O O . PHE A 1 203 ? -2.100 7.834 4.121 1.00 95.88 203 PHE A O 1
ATOM 1674 N N . PHE A 1 204 ? -0.128 8.534 3.305 1.00 96.56 204 PHE A N 1
ATOM 1675 C CA . PHE A 1 204 ? 0.658 8.084 4.456 1.00 96.56 204 PHE A CA 1
ATOM 1676 C C . PHE A 1 204 ? 0.305 8.847 5.732 1.00 96.56 204 PHE A C 1
ATOM 1678 O O . PHE A 1 204 ? 0.185 8.224 6.787 1.00 96.56 204 PHE A O 1
ATOM 1685 N N . ALA A 1 205 ? 0.042 10.153 5.651 1.00 96.75 205 ALA A N 1
ATOM 1686 C CA . ALA A 1 205 ? -0.417 10.941 6.792 1.00 96.75 205 ALA A CA 1
ATOM 1687 C C . ALA A 1 205 ? -1.765 10.435 7.338 1.00 96.75 205 ALA A C 1
ATOM 1689 O O . ALA A 1 205 ? -1.929 10.290 8.552 1.00 96.75 205 ALA A O 1
ATOM 1690 N N . VAL A 1 206 ? -2.713 10.094 6.456 1.00 95.94 206 VAL A N 1
ATOM 1691 C CA . VAL A 1 206 ? -4.011 9.512 6.842 1.00 95.94 206 VAL A CA 1
ATOM 1692 C C . VAL A 1 206 ? -3.832 8.134 7.486 1.00 95.94 206 VAL A C 1
ATOM 1694 O O . VAL A 1 206 ? -4.427 7.863 8.534 1.00 95.94 206 VAL A O 1
ATOM 1697 N N . CYS A 1 207 ? -2.985 7.276 6.909 1.00 95.88 207 CYS A N 1
ATOM 1698 C CA . CYS A 1 207 ? -2.690 5.955 7.469 1.00 95.88 207 CYS A CA 1
ATOM 1699 C C . CYS A 1 207 ? -2.014 6.056 8.845 1.00 95.88 207 CYS A C 1
ATOM 1701 O O . CYS A 1 207 ? -2.406 5.342 9.771 1.00 95.88 207 CYS A O 1
ATOM 1703 N N . ASN A 1 208 ? -1.060 6.978 8.998 1.00 96.50 208 ASN A N 1
ATOM 1704 C CA . ASN A 1 208 ? -0.360 7.263 10.249 1.00 96.50 208 ASN A CA 1
ATOM 1705 C C . ASN A 1 208 ? -1.322 7.789 11.326 1.00 96.50 208 ASN A C 1
ATOM 1707 O O . ASN A 1 208 ? -1.292 7.341 12.470 1.00 96.50 208 ASN A O 1
ATOM 1711 N N . TYR A 1 209 ? -2.239 8.689 10.960 1.00 94.94 209 TYR A N 1
ATOM 1712 C CA . TYR A 1 209 ? -3.278 9.169 11.870 1.00 94.94 209 TYR A CA 1
ATOM 1713 C C . TYR A 1 209 ? -4.179 8.028 12.376 1.00 94.94 209 TYR A C 1
ATOM 1715 O O . TYR A 1 209 ? -4.454 7.944 13.578 1.00 94.94 209 TYR A O 1
ATOM 1723 N N . ASP A 1 210 ? -4.617 7.122 11.492 1.00 92.94 210 ASP A N 1
ATOM 1724 C CA . ASP A 1 210 ? -5.400 5.945 11.896 1.00 92.94 210 ASP A CA 1
ATOM 1725 C C . ASP A 1 210 ? -4.597 5.018 12.819 1.00 92.94 210 ASP A C 1
ATOM 1727 O O . ASP A 1 210 ? -5.121 4.550 13.832 1.00 92.94 210 ASP A O 1
ATOM 1731 N N . LEU A 1 211 ? -3.315 4.800 12.507 1.00 93.38 211 LEU A N 1
ATOM 1732 C CA . LEU A 1 211 ? -2.412 3.970 13.299 1.00 93.38 211 LEU A CA 1
ATOM 1733 C C . LEU A 1 211 ? -2.226 4.535 14.713 1.00 93.38 211 LEU A C 1
ATOM 1735 O O . LEU A 1 211 ? -2.445 3.819 15.689 1.00 93.38 211 LEU A O 1
ATOM 1739 N N . ILE A 1 212 ? -1.935 5.833 14.843 1.00 92.31 212 ILE A N 1
ATOM 1740 C CA . ILE A 1 212 ? -1.818 6.522 16.138 1.00 92.31 212 ILE A CA 1
ATOM 1741 C C . ILE A 1 212 ? -3.120 6.391 16.933 1.00 92.31 212 ILE A C 1
ATOM 1743 O O . ILE A 1 212 ? -3.097 6.095 18.131 1.00 92.31 212 ILE A O 1
ATOM 1747 N N . ARG A 1 213 ? -4.277 6.568 16.281 1.00 88.62 213 ARG A N 1
ATOM 1748 C CA . ARG A 1 213 ? -5.584 6.417 16.938 1.00 88.62 213 ARG A CA 1
ATOM 1749 C C . ARG A 1 213 ? -5.793 5.009 17.494 1.00 88.62 213 ARG A C 1
ATOM 1751 O O . ARG A 1 213 ? -6.455 4.864 18.521 1.00 88.62 213 ARG A O 1
ATOM 1758 N N . ARG A 1 214 ? -5.254 3.984 16.833 1.00 87.38 214 ARG A N 1
ATOM 1759 C CA . ARG A 1 214 ? -5.322 2.584 17.275 1.00 87.38 214 ARG A CA 1
ATOM 1760 C C . ARG A 1 214 ? -4.336 2.291 18.397 1.00 87.38 214 ARG A C 1
ATOM 1762 O O . ARG A 1 214 ? -4.757 1.749 19.414 1.00 87.38 214 ARG A O 1
ATOM 1769 N N . VAL A 1 215 ? -3.082 2.718 18.264 1.00 89.00 215 VAL A N 1
ATOM 1770 C CA . VAL A 1 215 ? -2.046 2.543 19.296 1.00 89.00 215 VAL A CA 1
ATOM 1771 C C . VAL A 1 215 ? -2.469 3.192 20.613 1.00 89.00 215 VAL A C 1
ATOM 1773 O O . VAL A 1 215 ? -2.373 2.569 21.666 1.00 89.00 215 VAL A O 1
ATOM 1776 N N . ARG A 1 216 ? -3.063 4.392 20.570 1.00 86.69 216 ARG A N 1
ATOM 1777 C CA . ARG A 1 216 ? -3.613 5.056 21.768 1.00 86.69 216 ARG A CA 1
ATOM 1778 C C . ARG A 1 216 ? -4.687 4.240 22.496 1.00 86.69 216 ARG A C 1
ATOM 1780 O O . ARG A 1 216 ? -4.868 4.438 23.687 1.00 86.69 216 ARG A O 1
ATOM 1787 N N . ARG A 1 217 ? -5.408 3.351 21.803 1.00 80.25 217 ARG A N 1
ATOM 1788 C CA . ARG A 1 217 ? -6.390 2.438 22.422 1.00 80.25 217 ARG A CA 1
ATOM 1789 C C . ARG A 1 217 ? -5.756 1.160 22.967 1.00 80.25 217 ARG A C 1
ATOM 1791 O O . ARG A 1 217 ? -6.384 0.486 23.772 1.00 80.25 217 ARG A O 1
ATOM 1798 N N . MET A 1 218 ? -4.568 0.800 22.482 1.00 82.12 218 MET A N 1
ATOM 1799 C CA . MET A 1 218 ? -3.817 -0.385 22.911 1.00 82.12 218 MET A CA 1
ATOM 1800 C C . MET A 1 218 ? -3.011 -0.114 24.182 1.00 82.12 218 MET A C 1
ATOM 1802 O O . MET A 1 218 ? -2.789 -1.028 24.971 1.00 82.12 218 MET A O 1
ATOM 1806 N N . LEU A 1 219 ? -2.575 1.132 24.382 1.00 77.69 219 LEU A N 1
ATOM 1807 C CA . LEU A 1 219 ? -1.875 1.542 25.592 1.00 77.69 219 LEU A CA 1
ATOM 1808 C C . LEU A 1 219 ? -2.878 1.635 26.757 1.00 77.69 219 LEU A C 1
ATOM 1810 O O . LEU A 1 219 ? -3.854 2.384 26.651 1.00 77.69 219 LEU A O 1
ATOM 1814 N N . PRO A 1 220 ? -2.679 0.891 27.860 1.00 62.19 220 PRO A N 1
ATOM 1815 C CA . PRO A 1 220 ? -3.522 1.032 29.038 1.00 62.19 220 PRO A CA 1
ATOM 1816 C C . PRO A 1 220 ? -3.438 2.469 29.571 1.00 62.19 220 PRO A C 1
ATOM 1818 O O . PRO A 1 220 ? -2.369 3.078 29.585 1.00 62.19 220 PRO A O 1
ATOM 1821 N N . ALA A 1 221 ? -4.559 3.007 30.058 1.00 56.56 221 ALA A N 1
ATOM 1822 C CA . ALA A 1 221 ? -4.638 4.311 30.726 1.00 56.56 221 ALA A CA 1
ATOM 1823 C C . ALA A 1 221 ? -3.941 4.323 32.111 1.00 56.56 221 ALA A C 1
ATOM 1825 O O . ALA A 1 221 ? -4.374 5.008 33.033 1.00 56.56 221 ALA A O 1
ATOM 1826 N N . SER A 1 222 ? -2.879 3.536 32.297 1.00 46.81 222 SER A N 1
ATOM 1827 C CA . SER A 1 222 ? -2.297 3.202 33.599 1.00 46.81 222 SER A CA 1
ATOM 1828 C C . SER A 1 222 ? -1.167 4.132 34.052 1.00 46.81 222 SER A C 1
ATOM 1830 O O . SER A 1 222 ? -0.395 3.749 34.922 1.00 46.81 222 SER A O 1
ATOM 1832 N N . ILE A 1 223 ? -1.058 5.350 33.510 1.00 52.66 223 ILE A N 1
ATOM 1833 C CA . ILE A 1 223 ? -0.113 6.365 34.030 1.00 52.66 223 ILE A CA 1
ATOM 1834 C C . ILE A 1 223 ? -0.839 7.529 34.732 1.00 52.66 223 ILE A C 1
ATOM 1836 O O . ILE A 1 223 ? -0.212 8.338 35.405 1.00 52.66 223 ILE A O 1
ATOM 1840 N N . SER A 1 224 ? -2.173 7.607 34.691 1.00 49.03 224 SER A N 1
ATOM 1841 C CA . SER A 1 224 ? -2.908 8.714 35.321 1.00 49.03 224 SER A CA 1
ATOM 1842 C C . SER A 1 224 ? -3.872 8.242 36.411 1.00 49.03 224 SER A C 1
ATOM 1844 O O . SER A 1 224 ? -5.071 8.178 36.165 1.00 49.03 224 SER A O 1
ATOM 1846 N N . ALA A 1 225 ? -3.355 7.933 37.606 1.00 46.94 225 ALA A N 1
ATOM 1847 C CA . ALA A 1 225 ? -4.078 8.151 38.876 1.00 46.94 225 ALA A CA 1
ATOM 1848 C C . ALA A 1 225 ? -3.245 7.810 40.121 1.00 46.94 225 ALA A C 1
ATOM 1850 O O . ALA A 1 225 ? -3.400 8.469 41.143 1.00 46.94 225 ALA A O 1
ATOM 1851 N N . GLN A 1 226 ? -2.361 6.809 40.067 1.00 44.44 226 GLN A N 1
ATOM 1852 C CA . GLN A 1 226 ? -1.768 6.266 41.298 1.00 44.44 226 GLN A CA 1
ATOM 1853 C C . GLN A 1 226 ? -0.534 7.026 41.814 1.00 44.44 226 GLN A C 1
ATOM 1855 O O . GLN A 1 226 ? -0.160 6.845 42.964 1.00 44.44 226 GLN A O 1
ATOM 1860 N N . SER A 1 227 ? 0.045 7.939 41.025 1.00 46.44 227 SER A N 1
ATOM 1861 C CA . SER A 1 227 ? 1.142 8.820 41.465 1.00 46.44 227 SER A CA 1
ATOM 1862 C C . SER A 1 227 ? 0.684 10.203 41.952 1.00 46.44 227 SER A C 1
ATOM 1864 O O . SER A 1 227 ? 1.523 11.046 42.248 1.00 46.44 227 SER A O 1
ATOM 1866 N N . ARG A 1 228 ? -0.631 10.473 42.013 1.00 48.97 228 ARG A N 1
ATOM 1867 C CA . ARG A 1 228 ? -1.186 11.742 42.537 1.00 48.97 228 ARG A CA 1
ATOM 1868 C C . ARG A 1 228 ? -1.703 11.651 43.978 1.00 48.97 228 ARG A C 1
ATOM 1870 O O . ARG A 1 228 ? -2.301 12.606 44.451 1.00 48.97 228 ARG A O 1
ATOM 1877 N N . VAL A 1 229 ? -1.492 10.525 44.664 1.00 54.41 229 VAL A N 1
ATOM 1878 C CA . VAL A 1 229 ? -1.948 10.311 46.057 1.00 54.41 229 VAL A CA 1
ATOM 1879 C C . VAL A 1 229 ? -0.768 10.167 47.035 1.00 54.41 229 VAL A C 1
ATOM 1881 O O . VAL A 1 229 ? -0.962 9.898 48.212 1.00 54.41 229 VAL A O 1
ATOM 1884 N N . SER A 1 230 ? 0.469 10.374 46.581 1.00 48.47 230 SER A N 1
ATOM 1885 C CA . SER A 1 230 ? 1.664 10.244 47.429 1.00 48.47 230 SER A CA 1
ATOM 1886 C C . SER A 1 230 ? 2.700 1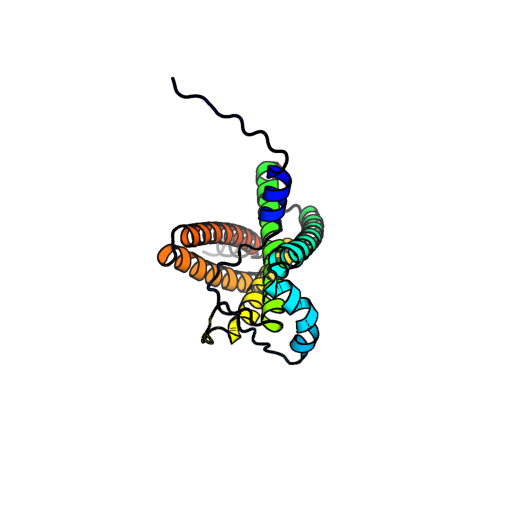1.349 47.198 1.00 48.47 230 SER A C 1
ATOM 1888 O O . SER A 1 230 ? 3.898 11.083 47.270 1.00 48.47 230 SER A O 1
ATOM 1890 N N . ALA A 1 231 ? 2.245 12.563 46.886 1.00 43.66 231 ALA A N 1
ATOM 1891 C CA . ALA A 1 231 ? 3.060 13.775 46.906 1.00 43.66 231 ALA A CA 1
ATOM 1892 C C . ALA A 1 231 ? 2.317 14.866 47.676 1.00 43.66 231 ALA A C 1
ATOM 1894 O O . ALA A 1 231 ? 1.085 14.967 47.466 1.00 43.66 231 ALA A O 1
#

Foldseek 3Di:
DDDDDDDDDPCVVVVVVVVVQDDPPPPPLDPQPKDFPDPVLVVCCVPQVVCVSSVNCVPPPLVVVLLVQLVVLLVVLVVLLVVLCPPVDPDDVVVVVVSVLLSVLSSLLSNLQSQLVVLNNIVPDPDPDDDPCSVCSSVVSNLSNVLSVLLSVLSSDNDQELVNVVSLVSNVVVLVVQLVVLVCQLVPPDPVSNVVSVVSNVSSVVSVVVSVVRVVVHDPPPPPDDVVPPD